Protein AF-A0A1Y4D0J1-F1 (afdb_monomer)

pLDDT: mean 87.1, std 8.84, range [53.06, 96.31]

Structure (mmCIF, N/CA/C/O backbone):
data_AF-A0A1Y4D0J1-F1
#
_entry.id   AF-A0A1Y4D0J1-F1
#
loop_
_atom_site.group_PDB
_atom_site.id
_atom_site.type_symbol
_atom_site.label_atom_id
_atom_site.label_alt_id
_atom_site.label_comp_id
_atom_site.label_asym_id
_atom_site.label_entity_id
_atom_site.label_seq_id
_atom_site.pdbx_PDB_ins_code
_atom_site.Cartn_x
_atom_site.Cartn_y
_atom_site.Cartn_z
_atom_site.occupancy
_atom_site.B_iso_or_equiv
_atom_site.auth_seq_id
_atom_site.auth_comp_id
_atom_site.auth_asym_id
_atom_site.auth_atom_id
_atom_site.pdbx_PDB_model_num
ATOM 1 N N . SER A 1 1 ? 34.017 -1.071 -44.578 1.00 80.44 1 SER A N 1
ATOM 2 C CA . SER A 1 1 ? 33.620 -0.665 -43.218 1.00 80.44 1 SER A CA 1
ATOM 3 C C . SER A 1 1 ? 32.158 -0.988 -43.132 1.00 80.44 1 SER A C 1
ATOM 5 O O . SER A 1 1 ? 31.479 -0.768 -44.122 1.00 80.44 1 SER A O 1
ATOM 7 N N . LEU A 1 2 ? 31.716 -1.575 -42.032 1.00 88.19 2 LEU A N 1
ATOM 8 C CA . LEU A 1 2 ? 30.302 -1.860 -41.823 1.00 88.19 2 LEU A CA 1
ATOM 9 C C . LEU A 1 2 ? 29.731 -0.714 -40.992 1.00 88.19 2 LEU A C 1
ATOM 11 O O . LEU A 1 2 ? 30.329 -0.355 -39.980 1.00 88.19 2 LEU A O 1
ATOM 15 N N . VAL A 1 3 ? 28.631 -0.120 -41.434 1.00 90.19 3 VAL A N 1
ATOM 16 C CA . VAL A 1 3 ? 27.925 0.918 -40.683 1.00 90.19 3 VAL A CA 1
ATOM 17 C C . VAL A 1 3 ? 26.619 0.331 -40.180 1.00 90.19 3 VAL A C 1
ATOM 19 O O . VAL A 1 3 ? 25.781 -0.099 -40.966 1.00 90.19 3 VAL A O 1
ATOM 22 N N . CYS A 1 4 ? 26.451 0.306 -38.866 1.00 91.44 4 CYS A N 1
ATOM 23 C CA . CYS A 1 4 ? 25.237 -0.153 -38.218 1.00 91.44 4 CYS A CA 1
ATOM 24 C C . CYS A 1 4 ? 24.463 1.068 -37.721 1.00 91.44 4 CYS A C 1
ATOM 26 O O . CYS A 1 4 ? 24.942 1.773 -36.834 1.00 91.44 4 CYS A O 1
ATOM 28 N N . THR A 1 5 ? 23.280 1.330 -38.268 1.00 92.56 5 THR A N 1
ATOM 29 C CA . THR A 1 5 ? 22.454 2.480 -37.873 1.00 92.56 5 THR A CA 1
ATOM 30 C C . THR A 1 5 ? 21.242 1.991 -37.090 1.00 92.56 5 THR A C 1
ATOM 32 O O . THR A 1 5 ? 20.371 1.347 -37.682 1.00 92.56 5 THR A O 1
ATOM 35 N N . PRO A 1 6 ? 21.161 2.261 -35.775 1.00 94.12 6 PRO A N 1
ATOM 36 C CA . PRO A 1 6 ? 19.954 1.984 -35.014 1.00 94.12 6 PRO A CA 1
ATOM 37 C C . PRO A 1 6 ? 18.831 2.941 -35.425 1.00 94.12 6 PRO A C 1
ATOM 39 O O . PRO A 1 6 ? 19.051 4.138 -35.629 1.00 94.12 6 PRO A O 1
ATOM 42 N N . LEU A 1 7 ? 17.621 2.413 -35.534 1.00 92.94 7 LEU A N 1
ATOM 43 C CA . LEU A 1 7 ? 16.427 3.128 -35.958 1.00 92.94 7 LEU A CA 1
ATOM 44 C C . LEU A 1 7 ? 15.314 2.916 -34.938 1.00 92.94 7 LEU A C 1
ATOM 46 O O . LEU A 1 7 ? 15.114 1.799 -34.475 1.00 92.94 7 LEU A O 1
ATOM 50 N N . ILE A 1 8 ? 14.575 3.978 -34.626 1.00 95.06 8 ILE A N 1
ATOM 51 C CA . ILE A 1 8 ? 13.274 3.893 -33.953 1.00 95.06 8 ILE A CA 1
ATOM 52 C C . ILE A 1 8 ? 12.203 4.145 -35.005 1.00 95.06 8 ILE A C 1
ATOM 54 O O . ILE A 1 8 ? 12.277 5.155 -35.707 1.00 95.06 8 ILE A O 1
ATOM 58 N N . GLU A 1 9 ? 11.194 3.289 -35.096 1.00 92.38 9 GLU A N 1
ATOM 59 C CA . GLU A 1 9 ? 10.152 3.425 -36.113 1.00 92.38 9 GLU A CA 1
ATOM 60 C C . GLU A 1 9 ? 8.754 3.058 -35.616 1.00 92.38 9 GLU A C 1
ATOM 62 O O . GLU A 1 9 ? 8.572 2.228 -34.726 1.00 92.38 9 GLU A O 1
ATOM 67 N N . SER A 1 10 ? 7.749 3.695 -36.208 1.00 93.31 10 SER A N 1
ATOM 68 C CA . SER A 1 10 ? 6.340 3.356 -36.034 1.00 93.31 10 SER A CA 1
ATOM 69 C C . SER A 1 10 ? 5.567 3.828 -37.265 1.00 93.31 10 SER A C 1
ATOM 71 O O . SER A 1 10 ? 5.459 5.033 -37.509 1.00 93.31 10 SER A O 1
ATOM 73 N N . GLY A 1 11 ? 5.058 2.889 -38.068 1.00 87.31 11 GLY A N 1
ATOM 74 C CA . GLY A 1 11 ? 4.433 3.204 -39.359 1.00 87.31 11 GLY A CA 1
ATOM 75 C C . GLY A 1 11 ? 5.391 3.977 -40.274 1.00 87.31 11 GLY A C 1
ATOM 76 O O . GLY A 1 11 ? 6.513 3.536 -40.500 1.00 87.31 11 GLY A O 1
ATOM 77 N N . ASP A 1 12 ? 4.964 5.150 -40.746 1.00 88.56 12 ASP A N 1
ATOM 78 C CA . ASP A 1 12 ? 5.762 6.027 -41.620 1.00 88.56 12 ASP A CA 1
ATOM 79 C C . ASP A 1 12 ? 6.732 6.946 -40.855 1.00 88.56 12 ASP A C 1
ATOM 81 O O . ASP A 1 12 ? 7.488 7.713 -41.454 1.00 88.56 12 ASP A O 1
ATOM 85 N N . SER A 1 13 ? 6.699 6.920 -39.519 1.00 92.00 13 SER A N 1
ATOM 86 C CA . SER A 1 13 ? 7.593 7.728 -38.690 1.00 92.00 13 SER A CA 1
ATOM 87 C C . SER A 1 13 ? 8.864 6.958 -38.373 1.00 92.00 13 SER A C 1
ATOM 89 O O . SER A 1 13 ? 8.812 5.842 -37.861 1.00 92.00 13 SER A O 1
ATOM 91 N N . LEU A 1 14 ? 10.010 7.584 -38.634 1.00 91.56 14 LEU A N 1
ATOM 92 C CA . LEU A 1 14 ? 11.325 6.995 -38.421 1.00 91.56 14 LEU A CA 1
ATOM 93 C C . LEU A 1 14 ? 12.271 8.006 -37.777 1.00 91.56 14 LEU A C 1
ATOM 95 O O . LEU A 1 14 ? 12.251 9.202 -38.078 1.00 91.56 14 LEU A O 1
ATOM 99 N N . ARG A 1 15 ? 13.140 7.510 -36.898 1.00 92.75 15 ARG A N 1
ATOM 100 C CA . ARG A 1 15 ? 14.265 8.256 -36.349 1.00 92.75 15 ARG A CA 1
ATOM 101 C C . ARG A 1 15 ? 15.538 7.435 -36.403 1.00 92.75 15 ARG A C 1
ATOM 103 O O . ARG A 1 15 ? 15.672 6.456 -35.676 1.00 92.75 15 ARG A O 1
ATOM 110 N N . ALA A 1 16 ? 16.485 7.903 -37.208 1.00 92.12 16 ALA A N 1
ATOM 111 C CA . ALA A 1 16 ? 17.845 7.396 -37.186 1.00 92.12 16 ALA A CA 1
ATOM 112 C C . ALA A 1 16 ? 18.598 7.910 -35.958 1.00 92.12 16 ALA A C 1
ATOM 114 O O . ALA A 1 16 ? 18.534 9.096 -35.621 1.00 92.12 16 ALA A O 1
ATOM 115 N N . LEU A 1 17 ? 19.286 6.994 -35.287 1.00 93.25 17 LEU A N 1
ATOM 116 C CA . LEU A 1 17 ? 20.168 7.276 -34.165 1.00 93.25 17 LEU A CA 1
ATOM 117 C C . LEU A 1 17 ? 21.628 7.312 -34.648 1.00 93.25 17 LEU A C 1
ATOM 119 O O . LEU A 1 17 ? 21.921 6.801 -35.732 1.00 93.25 17 LEU A O 1
ATOM 123 N N . PRO A 1 18 ? 22.551 7.914 -33.870 1.00 92.69 18 PRO A N 1
ATOM 124 C CA . PRO A 1 18 ? 23.969 7.953 -34.215 1.00 92.69 18 PRO A CA 1
ATOM 125 C C . PRO A 1 18 ? 24.504 6.568 -34.617 1.00 92.69 18 PRO A C 1
ATOM 127 O 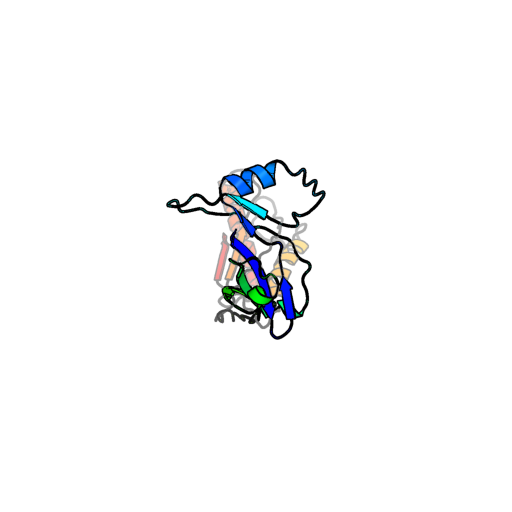O . PRO A 1 18 ? 24.331 5.614 -33.849 1.00 92.69 18 PRO A O 1
ATOM 130 N N . PRO A 1 19 ? 25.127 6.428 -35.797 1.00 92.38 19 PRO A N 1
ATOM 131 C CA . PRO A 1 19 ? 25.550 5.134 -36.305 1.00 92.38 19 PRO A CA 1
ATOM 132 C C . PRO A 1 19 ? 26.794 4.609 -35.587 1.00 92.38 19 PRO A C 1
ATOM 134 O O . PRO A 1 19 ? 27.611 5.365 -35.055 1.00 92.38 19 PRO A O 1
ATOM 137 N N . ILE A 1 20 ? 26.955 3.291 -35.644 1.00 92.56 20 ILE A N 1
ATOM 138 C CA . ILE A 1 20 ? 28.131 2.556 -35.194 1.00 92.56 20 ILE A CA 1
ATOM 139 C C . ILE A 1 20 ? 28.939 2.154 -36.429 1.00 92.56 20 ILE A C 1
ATOM 141 O O . ILE A 1 20 ? 28.468 1.402 -37.279 1.00 92.56 20 ILE A O 1
ATOM 145 N N . ILE A 1 21 ? 30.169 2.637 -36.535 1.00 91.44 21 ILE A N 1
ATOM 146 C CA . ILE A 1 21 ? 31.082 2.369 -37.641 1.00 91.44 21 ILE A CA 1
ATOM 147 C C . ILE A 1 21 ? 32.086 1.306 -37.203 1.00 91.44 21 ILE A C 1
ATOM 149 O O . ILE A 1 21 ? 32.919 1.529 -36.327 1.00 91.44 21 ILE A O 1
ATOM 153 N N . LEU A 1 22 ? 32.044 0.151 -37.858 1.00 91.62 22 LEU A N 1
ATOM 154 C CA . LEU A 1 22 ? 32.979 -0.947 -37.656 1.00 91.62 22 LEU A CA 1
ATOM 155 C C . LEU A 1 22 ? 34.056 -0.928 -38.742 1.00 91.62 22 LEU A C 1
ATOM 157 O O . LEU A 1 22 ? 33.830 -1.260 -39.915 1.00 91.62 22 LEU A O 1
ATOM 161 N N . ASN A 1 23 ? 35.265 -0.553 -38.334 1.00 91.75 23 ASN A N 1
ATOM 162 C CA . ASN A 1 23 ? 36.420 -0.426 -39.212 1.00 91.75 23 ASN A CA 1
ATOM 163 C C . ASN A 1 23 ? 37.434 -1.556 -39.030 1.00 91.75 23 ASN A C 1
ATOM 165 O O . ASN A 1 23 ? 37.645 -2.089 -37.944 1.00 91.75 23 ASN A O 1
ATOM 169 N N . GLY A 1 24 ? 38.145 -1.878 -40.112 1.00 90.69 24 GLY A N 1
ATOM 170 C CA . GLY A 1 24 ? 39.379 -2.660 -40.028 1.00 90.69 24 GLY A CA 1
ATOM 171 C C . GLY A 1 24 ? 40.546 -1.825 -39.483 1.00 90.69 24 GLY A C 1
ATOM 172 O O . GLY A 1 24 ? 40.471 -0.599 -39.418 1.00 90.69 24 GLY A O 1
ATOM 173 N N . LYS A 1 25 ? 41.669 -2.484 -39.163 1.00 91.50 25 LYS A N 1
ATOM 174 C CA . LYS A 1 25 ? 42.861 -1.869 -38.538 1.00 91.50 25 LYS A CA 1
ATOM 175 C C . LYS A 1 25 ? 43.298 -0.548 -39.190 1.00 91.50 25 LYS A C 1
ATOM 177 O O . LYS A 1 25 ? 43.491 0.435 -38.488 1.00 91.50 25 LYS A O 1
ATOM 182 N N . THR A 1 26 ? 43.452 -0.519 -40.515 1.00 91.94 26 THR A N 1
ATOM 183 C CA . THR A 1 26 ? 43.952 0.668 -41.231 1.00 91.94 26 THR A CA 1
ATOM 184 C C . THR A 1 26 ? 42.980 1.843 -41.162 1.00 91.94 26 THR A C 1
ATOM 186 O O . THR A 1 26 ? 43.406 2.972 -40.941 1.00 91.94 26 THR A O 1
ATOM 189 N N . ARG A 1 27 ? 41.674 1.585 -41.322 1.00 89.44 27 ARG A N 1
ATOM 190 C CA . ARG A 1 27 ? 40.645 2.634 -41.259 1.00 89.44 27 ARG A CA 1
ATOM 191 C C . ARG A 1 27 ? 40.463 3.175 -39.846 1.00 89.44 27 ARG A C 1
ATOM 193 O O . ARG A 1 27 ? 40.296 4.374 -39.710 1.00 89.44 27 ARG A O 1
ATOM 200 N N . HIS A 1 28 ? 40.586 2.323 -38.833 1.00 90.81 28 HIS A N 1
ATOM 201 C CA . HIS A 1 28 ? 40.561 2.742 -37.435 1.00 90.81 28 HIS A CA 1
ATOM 202 C C . HIS A 1 28 ? 41.730 3.676 -37.091 1.00 90.81 28 HIS A C 1
ATOM 204 O O . HIS A 1 28 ? 41.508 4.766 -36.586 1.00 90.81 28 HIS A O 1
ATOM 210 N N . ILE A 1 29 ? 42.964 3.332 -37.489 1.00 89.81 29 ILE A N 1
ATOM 211 C CA . ILE A 1 29 ? 44.132 4.215 -37.289 1.00 89.81 29 ILE A CA 1
ATOM 212 C C . ILE A 1 29 ? 43.946 5.562 -38.004 1.00 89.81 29 ILE A C 1
ATOM 214 O O . ILE A 1 29 ? 44.346 6.603 -37.489 1.00 89.81 29 ILE A O 1
ATOM 218 N N . LEU A 1 30 ? 43.370 5.560 -39.211 1.00 89.69 30 LEU A N 1
ATOM 219 C CA . LEU A 1 30 ? 43.041 6.804 -39.909 1.00 89.69 30 LEU A CA 1
ATOM 220 C C . LEU A 1 30 ? 41.978 7.603 -39.143 1.00 89.69 30 LEU A C 1
ATOM 222 O O . LEU A 1 30 ? 42.097 8.819 -39.041 1.00 89.69 30 LEU A O 1
ATOM 226 N N . TYR A 1 31 ? 40.964 6.920 -38.613 1.00 87.31 31 TYR A N 1
ATOM 227 C CA . TYR A 1 31 ? 39.880 7.525 -37.853 1.00 87.31 31 TYR A CA 1
ATOM 228 C C . TYR A 1 31 ? 40.385 8.187 -36.563 1.00 87.31 31 TYR A C 1
ATOM 230 O O . TYR A 1 31 ? 40.036 9.336 -36.319 1.00 87.31 31 TYR A O 1
ATOM 238 N N . GLU A 1 32 ? 41.265 7.525 -35.804 1.00 86.44 32 GLU A N 1
ATOM 239 C CA . GLU A 1 32 ? 41.889 8.059 -34.580 1.00 86.44 32 GLU A CA 1
ATOM 240 C C . GLU A 1 32 ? 42.755 9.303 -34.831 1.00 86.44 32 GLU A C 1
ATOM 242 O O . GLU A 1 32 ? 42.884 10.161 -33.962 1.00 86.44 32 GLU A O 1
ATOM 247 N N . ARG A 1 33 ? 43.367 9.410 -36.017 1.00 87.69 33 ARG A N 1
ATOM 248 C CA . ARG A 1 33 ? 44.219 10.553 -36.394 1.00 87.69 33 ARG A CA 1
ATOM 249 C C . ARG A 1 33 ? 43.429 11.791 -36.803 1.00 87.69 33 ARG A C 1
ATOM 251 O O . ARG A 1 33 ? 44.010 12.869 -36.891 1.00 87.69 33 ARG A O 1
ATOM 258 N N . LEU A 1 34 ? 42.147 11.639 -37.119 1.00 84.69 34 LEU A N 1
ATOM 259 C CA . LEU A 1 34 ? 41.275 12.758 -37.449 1.00 84.69 34 LEU A CA 1
ATOM 260 C C . LEU A 1 34 ? 40.782 13.363 -36.131 1.00 84.69 34 LEU A C 1
ATOM 262 O O . LEU A 1 34 ? 39.999 12.735 -35.423 1.00 84.69 34 LEU A O 1
ATOM 266 N N . GLU A 1 35 ? 41.237 14.575 -35.798 1.00 61.81 35 GLU A N 1
ATOM 267 C CA . GLU A 1 35 ? 40.750 15.321 -34.632 1.00 61.81 35 GLU A CA 1
ATOM 268 C C . GLU A 1 35 ? 39.256 15.640 -34.797 1.00 61.81 35 GLU A C 1
ATOM 270 O O . GLU A 1 35 ? 38.862 16.639 -35.396 1.00 61.81 35 GLU A O 1
ATOM 275 N N . ARG A 1 36 ? 38.403 14.757 -34.277 1.00 66.38 36 ARG A N 1
ATOM 276 C CA . ARG A 1 36 ? 36.957 14.956 -34.184 1.00 66.38 36 ARG A CA 1
ATOM 277 C C . ARG A 1 36 ? 36.630 15.498 -32.798 1.00 66.38 36 ARG A C 1
ATOM 279 O O . ARG A 1 36 ? 36.313 14.752 -31.877 1.00 66.38 36 ARG A O 1
ATOM 286 N N . THR A 1 37 ? 36.746 16.808 -32.622 1.00 53.06 37 THR A N 1
ATOM 287 C CA . THR A 1 37 ? 36.254 17.491 -31.422 1.00 53.06 37 THR A CA 1
ATOM 288 C C . THR A 1 37 ? 34.727 17.512 -31.449 1.00 53.06 37 THR A C 1
ATOM 290 O O . THR A 1 37 ? 34.118 18.353 -32.102 1.00 53.06 37 THR A O 1
ATOM 293 N N . THR A 1 38 ? 34.081 16.600 -30.724 1.00 56.94 38 THR A N 1
ATOM 294 C CA . THR A 1 38 ? 32.637 16.681 -30.453 1.00 56.94 38 THR A CA 1
ATOM 295 C C . THR A 1 38 ? 32.409 17.191 -29.038 1.00 56.94 38 THR A C 1
ATOM 297 O O . THR A 1 38 ? 32.518 16.448 -28.067 1.00 56.94 38 THR A O 1
ATOM 300 N N . GLY A 1 39 ? 32.088 18.480 -28.910 1.00 56.62 39 GLY A N 1
ATOM 301 C CA . GLY A 1 39 ? 31.410 18.979 -27.717 1.00 56.62 39 GLY A CA 1
ATOM 302 C C . GLY A 1 39 ? 29.955 18.507 -27.745 1.00 56.62 39 GLY A C 1
ATOM 303 O O . GLY A 1 39 ? 29.213 18.901 -28.640 1.00 56.62 39 GLY A O 1
ATOM 304 N N . GLY A 1 40 ? 29.549 17.657 -26.798 1.00 71.19 40 GLY A N 1
ATOM 305 C CA . GLY A 1 40 ? 28.185 17.113 -26.714 1.00 71.19 40 GLY A CA 1
ATOM 306 C C . GLY A 1 40 ? 28.095 15.597 -26.933 1.00 71.19 40 GLY A C 1
ATOM 307 O O . GLY A 1 40 ? 29.068 14.879 -26.721 1.00 71.19 40 GLY A O 1
ATOM 308 N N . GLN A 1 41 ? 26.906 15.107 -27.310 1.00 70.12 41 GLN A N 1
ATOM 309 C CA . GLN A 1 41 ? 26.683 13.689 -27.634 1.00 70.12 41 GLN A CA 1
ATOM 310 C C . GLN A 1 41 ? 27.405 13.315 -28.945 1.00 70.12 41 GLN A C 1
ATOM 312 O O . GLN A 1 41 ? 27.348 14.103 -29.893 1.00 70.12 41 GLN A O 1
ATOM 317 N N . PRO A 1 42 ? 28.061 12.141 -29.031 1.00 78.38 42 PRO A N 1
ATOM 318 C CA . PRO A 1 42 ? 28.748 11.706 -30.246 1.00 78.38 42 PRO A CA 1
ATOM 319 C C . PRO A 1 42 ? 27.789 11.609 -31.439 1.00 78.38 42 PRO A C 1
ATOM 321 O O . PRO A 1 42 ? 26.710 11.027 -31.335 1.00 78.38 42 PRO A O 1
ATOM 324 N N . SER A 1 43 ? 28.188 12.156 -32.590 1.00 83.31 43 SER A N 1
ATOM 325 C CA . SER A 1 43 ? 27.423 12.034 -33.842 1.00 83.31 43 SER A CA 1
ATOM 326 C C . SER A 1 43 ? 27.584 10.665 -34.507 1.00 83.31 43 SER A C 1
ATOM 328 O O . SER A 1 43 ? 26.762 10.289 -35.333 1.00 83.31 43 SER A O 1
ATOM 330 N N . GLU A 1 44 ? 28.641 9.934 -34.159 1.00 89.00 44 GLU A N 1
ATOM 331 C CA . GLU A 1 44 ? 28.982 8.603 -34.656 1.00 89.00 44 GLU A CA 1
ATOM 332 C C . GLU A 1 44 ? 29.860 7.888 -33.619 1.00 89.00 44 GLU A C 1
ATOM 334 O O . GLU A 1 44 ? 30.620 8.531 -32.891 1.00 89.00 44 GLU A O 1
ATOM 339 N N . TYR A 1 45 ? 29.761 6.561 -33.554 1.00 89.38 45 TYR A N 1
ATOM 340 C CA . TYR A 1 45 ? 30.577 5.719 -32.681 1.00 89.38 45 TYR A CA 1
ATOM 341 C C . TYR A 1 45 ? 31.455 4.819 -33.538 1.00 89.38 45 TYR A C 1
ATOM 343 O O . TYR A 1 45 ? 30.938 4.016 -34.306 1.00 89.38 45 TYR A O 1
ATOM 351 N N . GLU A 1 46 ? 32.774 4.919 -33.420 1.00 91.62 46 GLU A N 1
ATOM 352 C CA . GLU A 1 46 ? 33.692 4.105 -34.216 1.00 91.62 46 GLU A CA 1
ATOM 353 C C . GLU A 1 46 ? 34.385 3.052 -33.362 1.00 91.62 46 GLU A C 1
ATOM 355 O O . GLU A 1 46 ? 34.859 3.333 -32.263 1.00 91.62 46 GLU A O 1
ATOM 360 N N . TYR A 1 47 ? 34.438 1.829 -33.888 1.00 92.25 47 TYR A N 1
ATOM 361 C CA . TYR A 1 47 ? 35.138 0.721 -33.261 1.00 92.25 47 TYR A CA 1
ATOM 362 C C . TYR A 1 47 ? 35.925 -0.085 -34.286 1.00 92.25 47 TYR A C 1
ATOM 364 O O . TYR A 1 47 ? 35.526 -0.292 -35.437 1.00 92.25 47 TYR A O 1
ATOM 372 N N . ARG A 1 48 ? 37.037 -0.652 -33.819 1.00 92.94 48 ARG A N 1
ATOM 373 C CA . ARG A 1 48 ? 37.827 -1.600 -34.595 1.00 92.94 48 ARG A CA 1
ATOM 374 C C . ARG A 1 48 ? 37.239 -3.009 -34.527 1.00 92.94 48 ARG A C 1
ATOM 376 O O . ARG A 1 48 ? 37.197 -3.632 -33.463 1.00 92.94 48 ARG A O 1
ATOM 383 N N . ARG A 1 49 ? 36.928 -3.579 -35.690 1.00 92.69 49 ARG A N 1
ATOM 384 C CA . ARG A 1 49 ? 36.612 -5.002 -35.850 1.00 92.69 49 ARG A CA 1
ATOM 385 C C . ARG A 1 49 ? 37.873 -5.869 -35.688 1.00 92.69 49 ARG A C 1
ATOM 387 O O . ARG A 1 49 ? 38.905 -5.609 -36.317 1.00 92.69 49 ARG A O 1
ATOM 394 N N . ARG A 1 50 ? 37.775 -6.923 -34.873 1.00 91.38 50 ARG A N 1
ATOM 395 C CA . ARG A 1 50 ? 38.790 -7.969 -34.649 1.00 91.38 50 ARG A CA 1
ATOM 396 C C . ARG A 1 50 ? 38.282 -9.327 -35.143 1.00 91.38 50 ARG A C 1
ATOM 398 O O . ARG A 1 50 ? 37.586 -10.043 -34.434 1.00 91.38 50 ARG A O 1
ATOM 405 N N . ASN A 1 51 ? 38.589 -9.662 -36.393 1.00 86.88 51 ASN A N 1
ATOM 406 C CA . ASN A 1 51 ? 38.100 -10.890 -37.028 1.00 86.88 51 ASN A CA 1
ATOM 407 C C . ASN A 1 51 ? 38.460 -12.143 -36.210 1.00 86.88 51 ASN A C 1
ATOM 409 O O . ASN A 1 51 ? 39.589 -12.264 -35.748 1.00 86.88 51 ASN A O 1
ATOM 413 N N . GLY A 1 52 ? 37.508 -13.070 -36.073 1.00 89.75 52 GLY A N 1
ATOM 414 C CA . GLY A 1 52 ? 37.675 -14.305 -35.294 1.00 89.75 52 GLY A CA 1
ATOM 415 C C . GLY A 1 52 ? 37.441 -14.155 -33.786 1.00 89.75 52 GLY A C 1
ATOM 416 O O . GLY A 1 52 ? 37.368 -15.164 -33.097 1.00 89.75 52 GLY A O 1
ATOM 417 N N . GLU A 1 53 ? 37.268 -12.930 -33.286 1.00 91.38 53 GLU A N 1
ATOM 418 C CA . GLU A 1 53 ? 36.913 -12.647 -31.893 1.00 91.38 53 GLU A CA 1
ATOM 419 C C . GLU A 1 53 ? 35.470 -12.129 -31.811 1.00 91.38 53 GLU A C 1
ATOM 421 O O . GLU A 1 53 ? 35.043 -11.308 -32.638 1.00 91.38 53 GLU A O 1
ATOM 426 N N . GLU A 1 54 ? 34.722 -12.602 -30.814 1.00 92.56 54 GLU A N 1
ATOM 427 C CA . GLU A 1 54 ? 33.439 -12.021 -30.415 1.00 92.56 54 GLU A CA 1
ATOM 428 C C . GLU A 1 54 ? 33.685 -10.689 -29.690 1.00 92.56 54 GLU A C 1
ATOM 430 O O . GLU A 1 54 ? 34.632 -10.558 -28.912 1.00 92.56 54 GLU A O 1
ATOM 435 N N . GLN A 1 55 ? 32.874 -9.671 -29.985 1.00 92.12 55 GLN A N 1
ATOM 436 C CA . GLN A 1 55 ? 33.043 -8.320 -29.451 1.00 92.12 55 GLN A CA 1
ATOM 437 C C . GLN A 1 55 ? 31.698 -7.763 -28.991 1.00 92.12 55 GLN A C 1
ATOM 439 O O . GLN A 1 55 ? 30.705 -7.881 -29.704 1.00 92.12 55 GLN A O 1
ATOM 444 N N . TRP A 1 56 ? 31.712 -7.098 -27.838 1.00 92.31 56 TRP A N 1
ATOM 445 C CA . TRP A 1 56 ? 30.575 -6.369 -27.281 1.00 92.31 56 TRP A CA 1
ATOM 446 C C . TRP A 1 56 ? 30.839 -4.867 -27.383 1.00 92.31 56 TRP A C 1
ATOM 448 O O . TRP A 1 56 ? 31.975 -4.423 -27.205 1.00 92.31 56 TRP A O 1
ATOM 458 N N . ILE A 1 57 ? 29.801 -4.099 -27.711 1.00 90.31 57 ILE A N 1
ATOM 459 C CA . ILE A 1 57 ? 29.865 -2.644 -27.863 1.00 90.31 57 ILE A CA 1
ATOM 460 C C . ILE A 1 57 ? 28.774 -2.034 -26.993 1.00 90.31 57 ILE A C 1
ATOM 462 O O . ILE A 1 57 ? 27.591 -2.283 -27.224 1.00 90.31 57 ILE A O 1
ATOM 466 N N . ASP A 1 58 ? 29.178 -1.215 -26.026 1.00 90.81 58 ASP A N 1
ATOM 467 C CA . ASP A 1 58 ? 28.246 -0.435 -25.220 1.00 90.81 58 ASP A CA 1
ATOM 468 C C . ASP A 1 58 ? 27.760 0.767 -26.031 1.00 90.81 58 ASP A C 1
ATOM 470 O O . ASP A 1 58 ? 28.541 1.645 -26.406 1.00 90.81 58 ASP A O 1
ATOM 474 N N . TYR A 1 59 ? 26.459 0.800 -26.309 1.00 90.94 59 TYR A N 1
ATOM 475 C CA . TYR A 1 59 ? 25.815 1.860 -27.072 1.00 90.94 59 TYR A CA 1
ATOM 476 C C . TYR A 1 59 ? 24.722 2.520 -26.233 1.00 90.94 59 TYR A C 1
ATOM 478 O O . TYR A 1 59 ? 23.736 1.883 -25.861 1.00 90.94 59 TYR A O 1
ATOM 486 N N . GLN A 1 60 ? 24.890 3.811 -25.951 1.00 91.31 60 GLN A N 1
ATOM 487 C CA . GLN A 1 60 ? 23.938 4.609 -25.185 1.00 91.31 60 GLN A CA 1
ATOM 488 C C . GLN A 1 60 ? 23.782 5.985 -25.822 1.00 91.31 60 GLN A C 1
ATOM 490 O O . GLN A 1 60 ? 24.764 6.697 -26.022 1.00 91.31 60 GLN A O 1
ATOM 495 N N . ILE A 1 61 ? 22.533 6.366 -26.091 1.00 91.62 61 ILE A N 1
ATOM 496 C CA . ILE A 1 61 ? 22.170 7.662 -26.663 1.00 91.62 61 ILE A CA 1
ATOM 497 C C . ILE A 1 61 ? 20.976 8.262 -25.925 1.00 91.62 61 ILE A C 1
ATOM 499 O O . ILE A 1 61 ? 20.226 7.564 -25.242 1.00 91.62 61 ILE A O 1
ATOM 503 N N . TYR A 1 62 ? 20.779 9.566 -26.100 1.00 91.88 62 TYR A N 1
ATOM 504 C CA . TYR A 1 62 ? 19.579 10.272 -25.663 1.00 91.88 62 TYR A CA 1
ATOM 505 C C . TYR A 1 62 ? 18.923 10.929 -26.875 1.00 91.88 62 TYR A C 1
ATOM 507 O O . TYR A 1 62 ? 19.580 11.645 -27.629 1.00 91.88 62 TYR A O 1
ATOM 515 N N . THR A 1 63 ? 17.623 10.707 -27.061 1.00 91.12 63 THR A N 1
ATOM 516 C CA . THR A 1 63 ? 16.831 11.366 -28.106 1.00 91.12 63 THR A CA 1
ATOM 517 C C . THR A 1 63 ? 15.532 11.909 -27.505 1.00 91.12 63 THR A C 1
ATOM 519 O O . THR A 1 63 ? 14.934 11.228 -26.669 1.00 91.12 63 THR A O 1
ATOM 522 N N . PRO A 1 64 ? 15.085 13.126 -27.873 1.00 93.56 64 PRO A N 1
ATOM 523 C CA . PRO A 1 64 ? 13.820 13.666 -27.386 1.00 93.56 64 PRO A CA 1
ATOM 524 C C . PRO A 1 64 ? 12.647 12.757 -27.747 1.00 93.56 64 PRO A C 1
ATOM 526 O O . PRO A 1 64 ? 12.503 12.359 -28.899 1.00 93.56 64 PRO A O 1
ATOM 529 N N . TYR A 1 65 ? 11.780 12.456 -26.789 1.00 93.62 65 TYR A N 1
ATOM 530 C CA . TYR A 1 65 ? 10.589 11.658 -27.058 1.00 93.62 65 TYR A CA 1
ATOM 531 C C . TYR A 1 65 ? 9.656 12.357 -28.065 1.00 93.62 65 TYR A C 1
ATOM 533 O O . TYR A 1 65 ? 9.503 13.578 -28.037 1.00 93.62 65 TYR A O 1
ATOM 541 N N . ALA A 1 66 ? 9.030 11.578 -28.948 1.00 94.25 66 ALA A N 1
ATOM 542 C CA . ALA A 1 66 ? 7.963 12.030 -29.837 1.00 94.25 66 ALA A CA 1
ATOM 543 C C . ALA A 1 66 ? 6.755 11.096 -29.702 1.00 94.25 66 ALA A C 1
ATOM 545 O O . ALA A 1 66 ? 6.934 9.897 -29.514 1.00 94.25 66 ALA A O 1
ATOM 546 N N . ASP A 1 67 ? 5.534 11.617 -29.835 1.00 93.19 67 ASP A N 1
ATOM 547 C CA . ASP A 1 67 ? 4.309 10.859 -29.529 1.00 93.19 67 ASP A CA 1
ATOM 548 C C . ASP A 1 67 ? 4.157 9.557 -30.328 1.00 93.19 67 ASP A C 1
ATOM 550 O O . ASP A 1 67 ? 3.669 8.557 -29.800 1.00 93.19 67 ASP A O 1
ATOM 554 N N . TRP A 1 68 ? 4.637 9.530 -31.573 1.00 94.75 68 TRP A N 1
ATOM 555 C CA . TRP A 1 68 ? 4.630 8.329 -32.414 1.00 94.75 68 TRP A CA 1
ATOM 556 C C . TRP A 1 68 ? 5.540 7.207 -31.878 1.00 94.75 68 TRP A C 1
ATOM 558 O O . TRP A 1 68 ? 5.355 6.047 -32.231 1.00 94.75 68 TRP A O 1
ATOM 568 N N . MET A 1 69 ? 6.484 7.513 -30.981 1.00 95.06 69 MET A N 1
ATOM 569 C CA . MET A 1 69 ? 7.364 6.521 -30.352 1.00 95.06 69 MET A CA 1
ATOM 570 C C . MET A 1 69 ? 6.666 5.695 -29.267 1.00 95.06 69 MET A C 1
ATOM 572 O O . MET A 1 69 ? 7.226 4.694 -28.822 1.00 95.06 69 MET A O 1
ATOM 576 N N . LYS A 1 70 ? 5.454 6.082 -28.837 1.00 93.06 70 LYS A N 1
ATOM 577 C CA . LYS A 1 70 ? 4.698 5.429 -27.753 1.00 93.06 70 LYS A CA 1
ATOM 578 C C . LYS A 1 70 ? 4.603 3.910 -27.910 1.00 93.06 70 LYS A C 1
ATOM 580 O O . LYS A 1 70 ? 4.727 3.182 -26.927 1.00 93.06 70 LYS A O 1
ATOM 585 N N . LYS A 1 71 ? 4.376 3.465 -29.146 1.00 93.88 71 LYS A N 1
ATOM 586 C CA . LYS A 1 71 ? 4.454 2.076 -29.603 1.00 93.88 71 LYS A CA 1
ATOM 587 C C . LYS A 1 71 ? 5.333 2.061 -30.839 1.00 93.88 71 LYS A C 1
ATOM 589 O O . LYS A 1 71 ? 4.859 2.351 -31.936 1.00 93.88 71 LYS A O 1
ATOM 594 N N . SER A 1 72 ? 6.614 1.800 -30.640 1.00 95.25 72 SER A N 1
ATOM 595 C CA . SER A 1 72 ? 7.603 1.785 -31.716 1.00 95.25 72 SER A CA 1
ATOM 596 C C . SER A 1 72 ? 8.482 0.551 -31.621 1.00 95.25 72 SER A C 1
ATOM 598 O O . SER A 1 72 ? 8.511 -0.134 -30.600 1.00 95.25 72 SER A O 1
ATOM 600 N N . GLU A 1 73 ? 9.181 0.252 -32.700 1.00 95.25 73 GLU A N 1
ATOM 601 C CA . GLU A 1 73 ? 10.190 -0.794 -32.749 1.00 95.25 73 GLU A CA 1
ATOM 602 C C . GLU A 1 73 ? 11.569 -0.154 -32.875 1.00 95.25 73 GLU A C 1
ATOM 604 O O . GLU A 1 73 ? 11.741 0.853 -33.565 1.00 95.25 73 GLU A O 1
ATOM 609 N N . VAL A 1 74 ? 12.547 -0.726 -32.175 1.00 95.19 74 VAL A N 1
ATOM 610 C CA . VAL A 1 74 ? 13.957 -0.437 -32.401 1.00 95.19 74 VAL A CA 1
ATOM 611 C C . VAL A 1 74 ? 14.515 -1.525 -33.296 1.00 95.19 74 VAL A C 1
ATOM 613 O O . VAL A 1 74 ? 14.447 -2.710 -32.968 1.00 95.19 74 VAL A O 1
ATOM 616 N N . SER A 1 75 ? 15.101 -1.116 -34.408 1.00 93.94 75 SER A N 1
ATOM 617 C CA . SER A 1 75 ? 15.757 -1.990 -35.371 1.00 93.94 75 SER A CA 1
ATOM 618 C C . SER A 1 75 ? 17.167 -1.491 -35.667 1.00 93.94 75 SER A C 1
ATOM 620 O O . SER A 1 75 ? 17.548 -0.377 -35.306 1.00 93.94 75 SER A O 1
ATOM 622 N N . ILE A 1 76 ? 17.980 -2.337 -36.289 1.00 92.19 76 ILE A N 1
ATOM 623 C CA . ILE A 1 76 ? 19.314 -1.983 -36.759 1.00 92.19 76 ILE A CA 1
ATOM 624 C C . ILE A 1 76 ? 19.408 -2.239 -38.255 1.00 92.19 76 ILE A C 1
ATOM 626 O O . ILE A 1 76 ? 19.003 -3.292 -38.748 1.00 92.19 76 ILE A O 1
ATOM 630 N N . VAL A 1 77 ? 19.942 -1.263 -38.976 1.00 91.44 77 VAL A N 1
ATOM 631 C CA . VAL A 1 77 ? 20.254 -1.383 -40.398 1.00 91.44 77 VAL A CA 1
ATOM 632 C C . VAL A 1 77 ? 21.749 -1.562 -40.574 1.00 91.44 77 VAL A C 1
ATOM 634 O O . VAL A 1 77 ? 22.531 -0.838 -39.956 1.00 91.44 77 VAL A O 1
ATOM 637 N N . LEU A 1 78 ? 22.131 -2.491 -41.446 1.00 89.12 78 LEU A N 1
ATOM 638 C CA . LEU A 1 78 ? 23.518 -2.765 -41.802 1.00 89.12 78 LEU A CA 1
ATOM 639 C C . LEU A 1 78 ? 23.828 -2.245 -43.213 1.00 89.12 78 LEU A C 1
ATOM 641 O O . LEU A 1 78 ? 23.276 -2.738 -44.194 1.00 89.12 78 LEU A O 1
ATOM 645 N N . ASP A 1 79 ? 24.749 -1.286 -43.314 1.00 86.75 79 ASP A N 1
ATOM 646 C CA . ASP A 1 79 ? 25.317 -0.806 -44.577 1.00 86.75 79 ASP A CA 1
ATOM 647 C C . ASP A 1 79 ? 26.762 -1.303 -44.735 1.00 86.75 79 ASP A C 1
ATOM 649 O O . ASP A 1 79 ? 27.697 -0.833 -44.077 1.00 86.75 79 ASP A O 1
ATOM 653 N N . GLU A 1 80 ? 26.941 -2.284 -45.616 1.00 79.06 80 GLU A N 1
ATOM 654 C CA . GLU A 1 80 ? 28.244 -2.863 -45.956 1.00 79.06 80 GLU A CA 1
ATOM 655 C C . GLU A 1 80 ? 28.914 -2.175 -47.154 1.00 79.06 80 GLU A C 1
ATOM 657 O O . GLU A 1 80 ? 30.141 -2.237 -47.296 1.00 79.06 80 GLU A O 1
ATOM 662 N N . CYS A 1 81 ? 28.128 -1.523 -48.016 1.00 73.62 81 CYS A N 1
ATOM 663 C CA . CYS A 1 81 ? 28.585 -0.972 -49.292 1.00 73.62 81 CYS A CA 1
ATOM 664 C C . CYS A 1 81 ? 28.867 0.535 -49.248 1.00 73.62 81 CYS A C 1
ATOM 666 O O . CYS A 1 81 ? 29.482 1.060 -50.176 1.00 73.62 81 CYS A O 1
ATOM 668 N N . GLY A 1 82 ? 28.482 1.226 -48.169 1.00 65.62 82 GLY A N 1
ATOM 669 C CA . GLY A 1 82 ? 28.539 2.686 -48.083 1.00 65.62 82 GLY A CA 1
ATOM 670 C C . GLY A 1 82 ? 27.470 3.354 -48.947 1.00 65.62 82 GLY A C 1
ATOM 671 O O . GLY A 1 82 ? 27.664 4.483 -49.395 1.00 65.62 82 GLY A O 1
ATOM 672 N N . CYS A 1 83 ? 26.375 2.639 -49.218 1.00 67.25 83 CYS A N 1
ATOM 673 C CA . CYS A 1 83 ? 25.285 3.096 -50.075 1.00 67.25 83 CYS A CA 1
ATOM 674 C C . CYS A 1 83 ? 24.347 4.084 -49.353 1.00 67.25 83 CYS A C 1
ATOM 676 O O . CYS A 1 83 ? 23.463 4.680 -49.969 1.00 67.25 83 CYS A O 1
ATOM 678 N N . GLY A 1 84 ? 24.536 4.298 -48.046 1.00 66.94 84 GLY A N 1
ATOM 679 C CA . GLY A 1 84 ? 23.823 5.312 -47.281 1.00 66.94 84 GLY A CA 1
ATOM 680 C C . GLY A 1 84 ? 22.333 5.001 -47.168 1.00 66.94 84 GLY A C 1
ATOM 681 O O . GLY A 1 84 ? 21.935 4.014 -46.555 1.00 66.94 84 GLY A O 1
ATOM 682 N N . TRP A 1 85 ? 21.487 5.861 -47.738 1.00 61.88 85 TRP A N 1
ATOM 683 C CA . TRP A 1 85 ? 20.034 5.793 -47.543 1.00 61.88 85 TRP A CA 1
ATOM 684 C C . TRP A 1 85 ? 19.377 4.564 -48.194 1.00 61.88 85 TRP A C 1
ATOM 686 O O . TRP A 1 85 ? 18.334 4.111 -47.730 1.00 61.88 85 TRP A O 1
ATOM 696 N N . GLU A 1 86 ? 19.993 3.983 -49.226 1.00 59.69 86 GLU A N 1
ATOM 697 C CA . GLU A 1 86 ? 19.511 2.747 -49.867 1.00 59.69 86 GLU A CA 1
ATOM 698 C C . GLU A 1 86 ? 19.624 1.534 -48.927 1.00 59.69 86 GLU A C 1
ATOM 700 O O . GLU A 1 86 ? 18.771 0.642 -48.936 1.00 59.69 86 GLU A O 1
ATOM 705 N N . ALA A 1 87 ? 20.622 1.541 -48.037 1.00 61.00 87 ALA A N 1
ATOM 706 C CA . ALA A 1 87 ? 20.746 0.539 -46.987 1.00 61.00 87 ALA A CA 1
ATOM 707 C C . ALA A 1 87 ? 19.661 0.711 -45.915 1.00 61.00 87 ALA A C 1
ATOM 709 O O . ALA A 1 87 ? 19.194 -0.275 -45.376 1.00 61.00 87 ALA A O 1
ATOM 710 N N . LEU A 1 88 ? 19.137 1.915 -45.651 1.00 60.34 88 LEU A N 1
ATOM 711 C CA . LEU A 1 88 ? 18.017 2.081 -44.701 1.00 60.34 88 LEU A CA 1
ATOM 712 C C . LEU A 1 88 ? 16.729 1.362 -45.137 1.00 60.34 88 LEU A C 1
ATOM 714 O O . LEU A 1 88 ? 15.841 1.156 -44.312 1.00 60.34 88 LEU A O 1
ATOM 718 N N . GLN A 1 89 ? 16.638 0.951 -46.404 1.00 61.00 89 GLN A N 1
ATOM 719 C CA . GLN A 1 89 ? 15.505 0.203 -46.952 1.00 61.00 89 GLN A CA 1
ATOM 720 C C . GLN A 1 89 ? 15.760 -1.313 -47.065 1.00 61.00 89 GLN A C 1
ATOM 722 O O . GLN A 1 89 ? 14.820 -2.062 -47.327 1.00 61.00 89 GLN A O 1
ATOM 727 N N . SER A 1 90 ? 16.993 -1.793 -46.859 1.00 65.19 90 SER A N 1
ATOM 728 C CA . SER A 1 90 ? 17.382 -3.204 -47.032 1.00 65.19 90 SER A CA 1
ATOM 729 C C . SER A 1 90 ? 18.318 -3.679 -45.904 1.00 65.19 90 SER A C 1
ATOM 731 O O . SER A 1 90 ? 18.992 -2.885 -45.277 1.00 65.19 90 SER A O 1
ATOM 733 N N . ASN A 1 91 ? 18.352 -4.971 -45.556 1.00 77.31 91 ASN A N 1
ATOM 734 C CA . ASN A 1 91 ? 19.174 -5.491 -44.433 1.00 77.31 91 ASN A CA 1
ATOM 735 C C . ASN A 1 91 ? 18.873 -4.883 -43.048 1.00 77.31 91 ASN A C 1
ATOM 737 O O . ASN A 1 91 ? 19.763 -4.589 -42.244 1.00 77.31 91 ASN A O 1
ATOM 741 N N . LYS A 1 92 ? 17.585 -4.741 -42.754 1.00 84.19 92 LYS A N 1
ATOM 742 C CA . LYS A 1 92 ? 17.075 -4.311 -41.458 1.00 84.19 92 LYS A CA 1
ATOM 743 C C . LYS A 1 92 ? 16.793 -5.513 -40.555 1.00 84.19 92 LYS A C 1
ATOM 745 O O . LYS A 1 92 ? 16.129 -6.457 -40.977 1.00 84.19 92 LYS A O 1
ATOM 750 N N . SER A 1 93 ? 17.254 -5.456 -39.308 1.00 89.88 93 SER A N 1
ATOM 751 C CA . SER A 1 93 ? 17.001 -6.479 -38.285 1.00 89.88 93 SER A CA 1
ATOM 752 C C . SER A 1 93 ? 16.312 -5.867 -37.060 1.00 89.88 93 SER A C 1
ATOM 754 O O . SER A 1 93 ? 16.829 -4.890 -36.517 1.00 89.88 93 SER A O 1
ATOM 756 N N . PRO A 1 94 ? 15.165 -6.397 -36.601 1.00 91.50 94 PRO A N 1
ATOM 757 C CA . PRO A 1 94 ? 14.515 -5.913 -35.386 1.00 91.50 94 PRO A CA 1
ATOM 758 C C . PRO A 1 94 ? 15.351 -6.261 -34.146 1.00 91.50 94 PRO A C 1
ATOM 760 O O . PRO A 1 94 ? 15.939 -7.341 -34.074 1.00 91.50 94 PRO A O 1
ATOM 763 N N . LEU A 1 95 ? 15.410 -5.348 -33.173 1.00 92.25 95 LEU A N 1
ATOM 764 C CA . LEU A 1 95 ? 16.089 -5.559 -31.891 1.00 92.25 95 LEU A CA 1
ATOM 765 C C . LEU A 1 95 ? 15.076 -5.782 -30.764 1.00 92.25 95 LEU A C 1
ATOM 767 O O . LEU A 1 95 ? 15.073 -6.840 -30.139 1.00 92.25 95 LEU A O 1
ATOM 771 N N . PHE A 1 96 ? 14.225 -4.791 -30.487 1.00 94.44 96 PHE A N 1
ATOM 772 C CA . PHE A 1 96 ? 13.214 -4.860 -29.427 1.00 94.44 96 PHE A CA 1
ATOM 773 C C . PHE A 1 96 ? 12.111 -3.815 -29.623 1.00 94.44 96 PHE A C 1
ATOM 775 O O . PHE A 1 96 ? 12.316 -2.778 -30.250 1.00 94.44 96 PHE A O 1
ATOM 782 N N . ALA A 1 97 ? 10.938 -4.065 -29.040 1.00 94.81 97 ALA A N 1
ATOM 783 C CA . ALA A 1 97 ? 9.822 -3.124 -29.053 1.00 94.81 97 ALA A CA 1
ATOM 784 C C . ALA A 1 97 ? 9.886 -2.141 -27.872 1.00 94.81 97 ALA A C 1
ATOM 786 O O . ALA A 1 97 ? 10.227 -2.513 -26.748 1.00 94.81 97 ALA A O 1
ATOM 787 N N . LEU A 1 98 ? 9.489 -0.896 -28.121 1.00 93.31 98 LEU A N 1
ATOM 788 C CA . LEU A 1 98 ? 9.256 0.139 -27.121 1.00 93.31 98 LEU A CA 1
ATOM 789 C C . LEU A 1 98 ? 7.756 0.261 -26.845 1.00 93.31 98 LEU A C 1
ATOM 791 O O . LEU A 1 98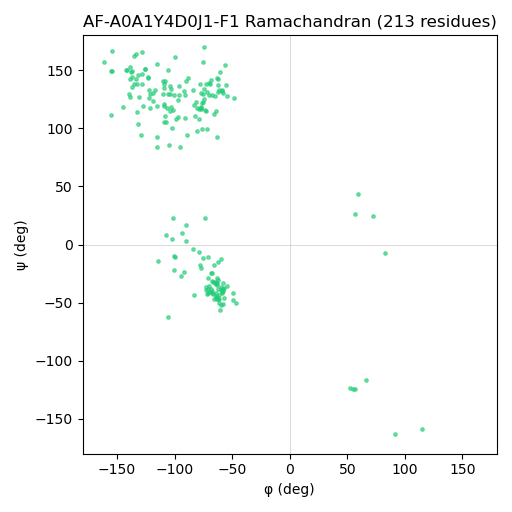 ? 6.951 0.438 -27.762 1.00 93.31 98 LEU A O 1
ATOM 795 N N . ASN A 1 99 ? 7.389 0.211 -25.564 1.00 92.25 99 ASN A N 1
ATOM 796 C CA . ASN A 1 99 ? 6.027 0.458 -25.109 1.00 92.25 99 ASN A CA 1
ATOM 797 C C . ASN A 1 99 ? 6.031 1.439 -23.934 1.00 92.25 99 ASN A C 1
ATOM 799 O O . ASN A 1 99 ? 6.345 1.072 -22.803 1.00 92.25 99 ASN A O 1
ATOM 803 N N . PHE A 1 100 ? 5.660 2.684 -24.222 1.00 90.19 100 PHE A N 1
ATOM 804 C CA . PHE A 1 100 ? 5.524 3.755 -23.236 1.00 90.19 100 PHE A CA 1
ATOM 805 C C . PHE A 1 100 ? 4.057 4.001 -22.848 1.00 90.19 100 PHE A C 1
ATOM 807 O O . PHE A 1 100 ? 3.697 5.103 -22.431 1.00 90.19 100 PHE A O 1
ATOM 814 N N . GLU A 1 101 ? 3.168 3.015 -23.016 1.00 87.19 101 GLU A N 1
ATOM 815 C CA . GLU A 1 101 ? 1.802 3.136 -22.512 1.00 87.19 101 GLU A CA 1
ATOM 816 C C . GLU A 1 101 ? 1.786 3.297 -20.989 1.00 87.19 101 GLU A C 1
ATOM 818 O O . GLU A 1 101 ? 2.451 2.541 -20.276 1.00 87.19 101 GLU A O 1
ATOM 823 N N . PRO A 1 102 ? 1.018 4.271 -20.466 1.00 81.19 102 PRO A N 1
ATOM 824 C CA . PRO A 1 102 ? 0.875 4.414 -19.032 1.00 81.19 102 PRO A CA 1
ATOM 825 C C . PRO A 1 102 ? 0.228 3.148 -18.472 1.00 81.19 102 PRO A C 1
ATOM 827 O O . PRO A 1 102 ? -0.798 2.683 -18.972 1.00 81.19 102 PRO A O 1
ATOM 830 N N . VAL A 1 103 ? 0.823 2.602 -17.414 1.00 80.19 103 VAL A N 1
ATOM 831 C CA . VAL A 1 103 ? 0.249 1.470 -16.689 1.00 80.19 103 VAL A CA 1
ATOM 832 C C . VAL A 1 103 ? -1.075 1.923 -16.075 1.00 80.19 103 VAL A C 1
ATOM 834 O O . VAL A 1 103 ? -1.103 2.790 -15.201 1.00 80.19 103 VAL A O 1
ATOM 837 N N . VAL A 1 104 ? -2.183 1.342 -16.535 1.00 83.19 104 VAL A N 1
ATOM 838 C CA . VAL A 1 104 ? -3.510 1.620 -15.979 1.00 83.19 104 VAL A CA 1
ATOM 839 C C . VAL A 1 104 ? -3.679 0.789 -14.710 1.00 83.19 104 VAL A C 1
ATOM 841 O O . VAL A 1 104 ? -4.012 -0.393 -14.762 1.00 83.19 104 VAL A O 1
ATOM 844 N N . LEU A 1 105 ? -3.437 1.405 -13.554 1.00 83.56 105 LEU A N 1
ATOM 845 C CA . LEU A 1 105 ? -3.741 0.795 -12.263 1.00 83.56 105 LEU A CA 1
ATOM 846 C C . LEU A 1 105 ? -5.249 0.905 -12.008 1.00 83.56 105 LEU A C 1
ATOM 848 O O . LEU A 1 105 ? -5.784 2.007 -11.904 1.00 83.56 105 LEU A O 1
ATOM 852 N N . GLN A 1 106 ? -5.932 -0.234 -11.902 1.00 83.88 106 GLN A N 1
ATOM 853 C CA . GLN A 1 106 ? -7.344 -0.308 -11.516 1.00 83.88 106 GLN A CA 1
ATOM 854 C C . GLN A 1 106 ? -7.443 -0.810 -10.070 1.00 83.88 106 GLN A C 1
ATOM 856 O O . GLN A 1 106 ? -7.549 -2.018 -9.848 1.00 83.88 106 GLN A O 1
ATOM 861 N N . PRO A 1 107 ? -7.354 0.078 -9.063 1.00 81.81 107 PRO A N 1
ATOM 862 C CA . PRO A 1 107 ? -7.520 -0.335 -7.680 1.00 81.81 107 PRO A CA 1
ATOM 863 C C . PRO A 1 107 ? -8.954 -0.825 -7.464 1.00 81.81 107 PRO A C 1
ATOM 865 O O . PRO A 1 107 ? -9.920 -0.128 -7.772 1.00 81.81 107 PRO A O 1
ATOM 868 N N . VAL A 1 108 ? -9.085 -2.028 -6.912 1.00 84.00 108 VAL A N 1
ATOM 869 C CA . VAL A 1 108 ? -10.372 -2.585 -6.497 1.00 84.00 108 VAL A CA 1
ATOM 870 C C . VAL A 1 108 ? -10.578 -2.340 -5.009 1.00 84.00 108 VAL A C 1
ATOM 872 O O . VAL A 1 108 ? -9.666 -2.497 -4.197 1.00 84.00 108 VAL A O 1
ATOM 875 N N . LEU A 1 109 ? -11.790 -1.933 -4.646 1.00 82.06 109 LEU A N 1
ATOM 876 C CA . LEU A 1 109 ? -12.150 -1.659 -3.262 1.00 82.06 109 LEU A CA 1
ATOM 877 C C . LEU A 1 109 ? -12.414 -2.985 -2.537 1.00 82.06 109 LEU A C 1
ATOM 879 O O . LEU A 1 109 ? -13.410 -3.657 -2.795 1.00 82.06 109 LEU A O 1
ATOM 883 N N . ALA A 1 110 ? -11.506 -3.373 -1.643 1.00 81.88 110 ALA A N 1
ATOM 884 C CA . ALA A 1 110 ? -11.654 -4.564 -0.814 1.00 81.88 110 ALA A CA 1
ATOM 885 C C . ALA A 1 110 ? -12.387 -4.205 0.488 1.00 81.88 110 ALA A C 1
ATOM 887 O O . ALA A 1 110 ? -11.777 -3.765 1.462 1.00 81.88 110 ALA A O 1
ATOM 888 N N . TYR A 1 111 ? -13.710 -4.376 0.508 1.00 79.75 111 TYR A N 1
ATOM 889 C CA . TYR A 1 111 ? -14.483 -4.286 1.745 1.00 79.75 111 TYR A CA 1
ATOM 890 C C . TYR A 1 111 ? -14.334 -5.582 2.547 1.00 79.75 111 TYR A C 1
ATOM 892 O O . TYR A 1 111 ? -14.775 -6.642 2.109 1.00 79.75 111 TYR A O 1
ATOM 900 N N . VAL A 1 112 ? -13.747 -5.494 3.741 1.00 83.06 112 VAL A N 1
ATOM 901 C CA . VAL A 1 112 ? -13.742 -6.591 4.718 1.00 83.06 112 VAL A CA 1
ATOM 902 C C . VAL A 1 112 ? -14.878 -6.345 5.703 1.00 83.06 112 VAL A C 1
ATOM 904 O O . VAL A 1 112 ? -14.826 -5.414 6.506 1.00 83.06 112 VAL A O 1
ATOM 907 N N . THR A 1 113 ? -15.929 -7.160 5.636 1.00 80.38 113 THR A N 1
ATOM 908 C CA . THR A 1 113 ? -16.997 -7.125 6.639 1.00 80.38 113 THR A CA 1
ATOM 909 C C . THR A 1 113 ? -16.489 -7.792 7.920 1.00 80.38 113 THR A C 1
ATOM 911 O O . THR A 1 113 ? -16.082 -8.954 7.864 1.00 80.38 113 THR A O 1
ATOM 914 N N . PRO A 1 114 ? -16.488 -7.103 9.077 1.00 76.75 114 PRO A N 1
ATOM 915 C CA . PRO A 1 114 ? -16.111 -7.733 10.334 1.00 76.75 114 PRO A CA 1
ATOM 916 C C . PRO A 1 114 ? -17.102 -8.851 10.670 1.00 76.75 114 PRO A C 1
ATOM 918 O O . PRO A 1 114 ? -18.303 -8.725 10.420 1.00 76.75 114 PRO A O 1
ATOM 921 N N . GLN A 1 115 ? -16.603 -9.941 11.252 1.00 79.69 115 GLN A N 1
ATOM 922 C CA . GLN A 1 115 ? -17.452 -11.029 11.723 1.00 79.69 115 GLN A CA 1
ATOM 923 C C . GLN A 1 115 ? -18.464 -10.486 12.742 1.00 79.69 115 GLN A C 1
ATOM 925 O O . GLN A 1 115 ? -18.101 -9.760 13.669 1.00 79.69 115 GLN A O 1
ATOM 930 N N . ALA A 1 116 ? -19.741 -10.816 12.555 1.00 73.25 116 ALA A N 1
ATOM 931 C CA . ALA A 1 116 ? -20.788 -10.397 13.474 1.00 73.25 116 ALA A CA 1
ATOM 932 C C . ALA A 1 116 ? -20.572 -11.059 14.845 1.00 73.25 116 ALA A C 1
ATOM 934 O O . ALA A 1 116 ? -20.701 -12.273 14.992 1.00 73.25 116 ALA A O 1
ATOM 935 N N . GLU A 1 117 ? -20.233 -10.255 15.850 1.00 70.19 117 GLU A N 1
ATOM 936 C CA . GLU A 1 117 ? -20.213 -10.684 17.248 1.00 70.19 117 GLU A CA 1
ATOM 937 C C . GLU A 1 117 ? -21.655 -10.893 17.733 1.00 70.19 117 GLU A C 1
ATOM 939 O O . GLU A 1 117 ? -22.488 -9.994 17.603 1.00 70.19 117 GLU A O 1
ATOM 944 N N . ALA A 1 118 ? -21.952 -12.058 18.319 1.00 69.38 118 ALA A N 1
ATOM 945 C CA . ALA A 1 118 ? -23.288 -12.363 18.840 1.00 69.38 118 ALA A CA 1
ATOM 946 C C . ALA A 1 118 ? -23.681 -11.455 20.024 1.00 69.38 118 ALA A C 1
ATOM 948 O O . ALA A 1 118 ? -24.849 -11.107 20.174 1.00 69.38 118 ALA A O 1
ATOM 949 N N . VAL A 1 119 ? -22.705 -11.042 20.845 1.00 70.75 119 VAL A N 1
ATOM 950 C CA . VAL A 1 119 ? -22.869 -10.087 21.952 1.00 70.75 119 VAL A CA 1
ATOM 951 C C . VAL A 1 119 ? -21.596 -9.246 22.059 1.00 70.75 119 VAL A C 1
ATOM 953 O O . VAL A 1 119 ? -20.519 -9.781 22.316 1.00 70.75 119 VAL A O 1
ATOM 956 N N . LYS A 1 120 ? -21.708 -7.925 21.882 1.00 72.00 120 LYS A N 1
ATOM 957 C CA . LYS A 1 120 ? -20.571 -7.002 22.024 1.00 72.00 120 LYS A CA 1
ATOM 958 C C . LYS A 1 120 ? -20.258 -6.787 23.504 1.00 72.00 120 LYS A C 1
ATOM 960 O O . LYS A 1 120 ? -20.905 -5.972 24.158 1.00 72.00 120 LYS A O 1
ATOM 965 N N . ALA A 1 121 ? -19.257 -7.488 24.027 1.00 77.50 121 ALA A N 1
ATOM 966 C CA . ALA A 1 121 ? -18.761 -7.257 25.380 1.00 77.50 121 ALA A CA 1
ATOM 967 C C . ALA A 1 121 ? -17.920 -5.967 25.431 1.00 77.50 121 ALA A C 1
ATOM 969 O O . ALA A 1 121 ? -17.018 -5.751 24.613 1.00 77.50 121 ALA A O 1
ATOM 970 N N . ARG A 1 122 ? -18.229 -5.079 26.382 1.00 81.44 122 ARG A N 1
ATOM 971 C CA . ARG A 1 122 ? -17.522 -3.810 26.610 1.00 81.44 122 ARG A CA 1
ATOM 972 C C . ARG A 1 122 ? -17.355 -3.583 28.109 1.00 81.44 122 ARG A C 1
ATOM 974 O O . ARG A 1 122 ? -18.272 -3.863 28.874 1.00 81.44 122 ARG A O 1
ATOM 981 N N . THR A 1 123 ? -16.211 -3.032 28.502 1.00 84.25 123 THR A N 1
ATOM 982 C CA . THR A 1 123 ? -15.913 -2.673 29.893 1.00 84.25 123 THR A CA 1
ATOM 983 C C . THR A 1 123 ? -15.995 -1.161 30.052 1.00 84.25 123 THR A C 1
ATOM 985 O O . THR A 1 123 ? -15.367 -0.426 29.291 1.00 84.25 123 THR A O 1
ATOM 988 N N . ALA A 1 124 ? -16.746 -0.699 31.049 1.00 84.06 124 ALA A N 1
ATOM 989 C CA . ALA A 1 124 ? -16.712 0.679 31.522 1.00 84.06 124 ALA A CA 1
ATOM 990 C C . ALA A 1 124 ? -16.063 0.690 32.910 1.00 84.06 124 ALA A C 1
ATOM 992 O O . ALA A 1 124 ? -16.447 -0.098 33.770 1.00 84.06 124 ALA A O 1
ATOM 993 N N . ALA A 1 125 ? -15.075 1.558 33.115 1.00 88.19 125 ALA A N 1
ATOM 994 C CA . ALA A 1 125 ? -14.339 1.666 34.370 1.00 88.19 125 ALA A CA 1
ATOM 995 C C . ALA A 1 125 ? -14.378 3.104 34.893 1.00 88.19 125 ALA A C 1
ATOM 997 O O . ALA A 1 125 ? -14.455 4.060 34.120 1.00 88.19 125 ALA A O 1
ATOM 998 N N . GLY A 1 126 ? -14.305 3.248 36.212 1.00 88.56 126 GLY A N 1
ATOM 999 C CA . GLY A 1 126 ? -14.252 4.530 36.899 1.00 88.56 126 GLY A CA 1
ATOM 1000 C C . GLY A 1 126 ? -13.558 4.391 38.248 1.00 88.56 126 GLY A C 1
ATOM 1001 O O . GLY A 1 126 ? -13.353 3.284 38.740 1.00 88.56 126 GLY A O 1
ATOM 1002 N N . SER A 1 127 ? -13.194 5.522 38.838 1.00 91.62 127 SER A N 1
ATOM 1003 C CA . SER A 1 127 ? -12.545 5.596 40.148 1.00 91.62 127 SER A CA 1
ATOM 1004 C C . SER A 1 127 ? -13.207 6.671 41.001 1.00 91.62 127 SER A C 1
ATOM 1006 O O . SER A 1 127 ? -13.556 7.740 40.491 1.00 91.62 127 SER A O 1
ATOM 1008 N N . ALA A 1 128 ? -13.336 6.403 42.296 1.00 91.81 128 ALA A N 1
ATOM 1009 C CA . ALA A 1 128 ? -13.870 7.328 43.288 1.00 91.81 128 ALA A CA 1
ATOM 1010 C C . ALA A 1 128 ? -13.081 7.200 44.597 1.00 91.81 128 ALA A C 1
ATOM 1012 O O . ALA A 1 128 ? -12.560 6.127 44.903 1.00 91.81 128 ALA A O 1
ATOM 1013 N N . TYR A 1 129 ? -12.993 8.291 45.355 1.00 92.81 129 TYR A N 1
ATOM 1014 C CA . TYR A 1 129 ? -12.169 8.382 46.565 1.00 92.81 129 TYR A CA 1
ATOM 1015 C C . TYR A 1 129 ? -13.037 8.591 47.805 1.00 92.81 129 TYR A C 1
ATOM 1017 O O . TYR A 1 129 ? -13.248 9.719 48.237 1.00 92.81 129 TYR A O 1
ATOM 1025 N N . LEU A 1 130 ? -13.567 7.504 48.366 1.00 92.00 130 LEU A N 1
ATOM 1026 C CA . LEU A 1 130 ? -14.445 7.586 49.533 1.00 92.00 130 LEU A CA 1
ATOM 1027 C C . LEU A 1 130 ? -13.661 7.823 50.826 1.00 92.00 130 LEU A C 1
ATOM 1029 O O . LEU A 1 130 ? -12.708 7.112 51.147 1.00 92.00 130 LEU A O 1
ATOM 1033 N N . ASP A 1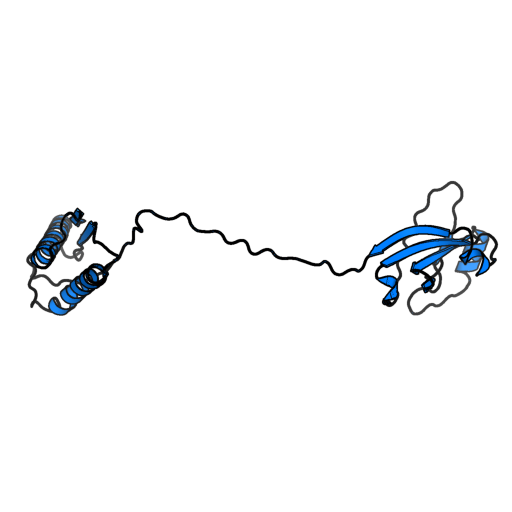 131 ? -14.120 8.811 51.584 1.00 91.25 131 ASP A N 1
ATOM 1034 C CA . ASP A 1 131 ? -13.674 9.121 52.929 1.00 91.25 131 ASP A CA 1
ATOM 1035 C C . ASP A 1 131 ? -14.408 8.243 53.949 1.00 91.25 131 ASP A C 1
ATOM 1037 O O . ASP A 1 131 ? -15.639 8.151 53.959 1.00 91.25 131 ASP A O 1
ATOM 1041 N N . PHE A 1 132 ? -13.652 7.663 54.879 1.00 90.31 132 PHE A N 1
ATOM 1042 C CA . PHE A 1 132 ? -14.187 6.866 55.981 1.00 90.31 132 PHE A CA 1
ATOM 1043 C C . PHE A 1 132 ? -13.721 7.439 57.319 1.00 90.31 132 PHE A C 1
ATOM 1045 O O . PHE A 1 132 ? -12.571 7.885 57.426 1.00 90.31 132 PHE A O 1
ATOM 1052 N N . PRO A 1 133 ? -14.559 7.398 58.369 1.00 89.44 133 PRO A N 1
ATOM 1053 C CA . PRO A 1 133 ? -14.083 7.630 59.723 1.00 89.44 133 PRO A CA 1
ATOM 1054 C C . PRO A 1 133 ? -12.950 6.659 60.092 1.00 89.44 133 PRO A C 1
ATOM 1056 O O . PRO A 1 133 ? -12.836 5.555 59.547 1.00 89.44 133 PRO A O 1
ATOM 1059 N N . VAL A 1 134 ? -12.101 7.074 61.035 1.00 87.19 134 VAL A N 1
ATOM 1060 C CA . VAL A 1 134 ? -10.931 6.295 61.466 1.00 87.19 134 VAL A CA 1
ATOM 1061 C C . VAL A 1 134 ? -11.350 4.885 61.887 1.00 87.19 134 VAL A C 1
ATOM 1063 O O . VAL A 1 134 ? -12.240 4.718 62.719 1.00 87.19 134 VAL A O 1
ATOM 1066 N N . ASN A 1 135 ? -10.683 3.883 61.306 1.00 84.00 135 ASN A N 1
ATOM 1067 C CA . ASN A 1 135 ? -10.897 2.458 61.565 1.00 84.00 135 ASN A CA 1
ATOM 1068 C C . ASN A 1 135 ? -12.345 1.961 61.335 1.00 84.00 135 ASN A C 1
ATOM 1070 O O . ASN A 1 135 ? -12.756 0.973 61.939 1.00 84.00 135 ASN A O 1
ATOM 1074 N N . GLN A 1 136 ? -13.109 2.633 60.466 1.00 88.56 136 GLN A N 1
ATOM 1075 C CA . GLN A 1 136 ? -14.461 2.230 60.061 1.00 88.56 136 GLN A CA 1
ATOM 1076 C C . GLN A 1 136 ? -14.524 1.867 58.570 1.00 88.56 136 GLN A C 1
ATOM 1078 O O . GLN A 1 136 ? -13.705 2.322 57.756 1.00 88.56 136 GLN A O 1
ATOM 1083 N N . THR A 1 137 ? -15.514 1.039 58.240 1.00 90.88 137 THR A N 1
ATOM 1084 C CA . THR A 1 137 ? -15.840 0.563 56.887 1.00 90.88 137 THR A CA 1
ATOM 1085 C C . THR A 1 137 ? -17.196 1.074 56.398 1.00 90.88 137 THR A C 1
ATOM 1087 O O . THR A 1 137 ? -17.464 1.015 55.204 1.00 90.88 137 THR A O 1
ATOM 1090 N N . ASP A 1 138 ? -18.035 1.608 57.290 1.00 91.06 138 ASP A N 1
ATOM 1091 C CA . ASP A 1 138 ? -19.379 2.072 56.947 1.00 91.06 138 ASP A CA 1
ATOM 1092 C C . ASP A 1 138 ? -19.341 3.304 56.037 1.00 91.06 138 ASP A C 1
ATOM 1094 O O . ASP A 1 138 ? -18.706 4.319 56.353 1.00 91.06 138 ASP A O 1
ATOM 1098 N N . ILE A 1 139 ? -20.073 3.243 54.923 1.00 92.12 139 ILE A N 1
ATOM 1099 C CA . ILE A 1 139 ? -20.225 4.381 54.016 1.00 92.12 139 ILE A CA 1
ATOM 1100 C C . ILE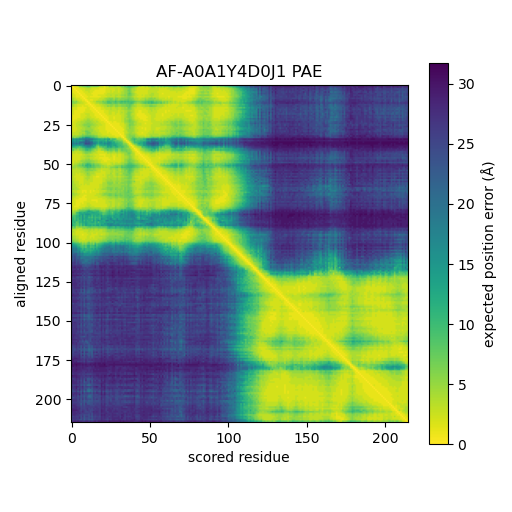 A 1 139 ? -21.195 5.385 54.625 1.00 92.12 139 ILE A C 1
ATOM 1102 O O . ILE A 1 139 ? -22.362 5.089 54.873 1.00 92.12 139 ILE A O 1
ATOM 1106 N N . ARG A 1 140 ? -20.713 6.615 54.807 1.00 94.00 140 ARG A N 1
ATOM 1107 C CA . ARG A 1 140 ? -21.528 7.763 55.212 1.00 94.00 140 ARG A CA 1
ATOM 1108 C C . ARG A 1 140 ? -21.666 8.716 54.025 1.00 94.00 140 ARG A C 1
ATOM 1110 O O . ARG A 1 140 ? -20.683 9.399 53.723 1.00 94.00 140 ARG A O 1
ATOM 1117 N N . PRO A 1 141 ? -22.833 8.780 53.355 1.00 92.94 141 PRO A N 1
ATOM 1118 C CA . PRO A 1 141 ? -23.001 9.588 52.149 1.00 92.94 141 PRO A CA 1
ATOM 1119 C C . PRO A 1 141 ? -22.674 11.063 52.349 1.00 92.94 141 PRO A C 1
ATOM 1121 O O . PRO A 1 141 ? -22.041 11.642 51.482 1.00 92.94 141 PRO A O 1
ATOM 1124 N N . ASP A 1 142 ? -23.008 11.629 53.511 1.00 94.25 142 ASP A N 1
ATOM 1125 C CA . ASP A 1 142 ? -22.797 13.050 53.823 1.00 94.25 142 ASP A CA 1
ATOM 1126 C C . ASP A 1 142 ? -21.428 13.348 54.463 1.00 94.25 142 ASP A C 1
ATOM 1128 O O . ASP A 1 142 ? -21.146 14.476 54.870 1.00 94.25 142 ASP A O 1
ATOM 1132 N N . TYR A 1 143 ? -20.559 12.342 54.608 1.00 94.38 143 TYR A N 1
ATOM 1133 C CA . TYR A 1 143 ? -19.254 12.528 55.236 1.00 94.38 143 TYR A CA 1
ATOM 1134 C C . TYR A 1 143 ? -18.250 13.122 54.248 1.00 94.38 143 TYR A C 1
ATOM 1136 O O . TYR A 1 143 ? -17.889 12.495 53.254 1.00 94.38 143 TYR A O 1
ATOM 1144 N N . ARG A 1 144 ? -17.757 14.328 54.556 1.00 94.81 144 ARG A N 1
ATOM 1145 C CA . ARG A 1 144 ? -16.751 15.043 53.752 1.00 94.81 144 ARG A CA 1
ATOM 1146 C C . ARG A 1 144 ? -17.168 15.143 52.279 1.00 94.81 144 ARG A C 1
ATOM 1148 O O . ARG A 1 144 ? -18.226 15.689 51.991 1.00 94.81 144 ARG A O 1
ATOM 1155 N N . ASN A 1 145 ? -16.336 14.656 51.356 1.00 95.06 145 ASN A N 1
ATOM 1156 C CA . ASN A 1 145 ? -16.576 14.745 49.919 1.00 95.06 145 ASN A CA 1
ATOM 1157 C C . ASN A 1 145 ? -17.279 13.500 49.343 1.00 95.06 145 ASN A C 1
ATOM 1159 O O . ASN A 1 145 ? -17.422 13.377 48.124 1.00 95.06 145 ASN A O 1
ATOM 1163 N N . ASN A 1 146 ? -17.769 12.593 50.197 1.00 94.94 146 ASN A N 1
ATOM 1164 C CA . ASN A 1 146 ? -18.507 11.408 49.760 1.00 94.94 146 ASN A CA 1
ATOM 1165 C C . ASN A 1 146 ? -19.715 11.707 48.861 1.00 94.94 146 ASN A C 1
ATOM 1167 O O . ASN A 1 146 ? -19.898 10.935 47.920 1.00 94.94 146 ASN A O 1
ATOM 1171 N N . PRO A 1 147 ? -20.495 12.800 49.021 1.00 96.06 147 PRO A N 1
ATOM 1172 C CA . PRO A 1 147 ? -21.606 13.064 48.107 1.00 96.06 147 PRO A CA 1
ATOM 1173 C C . PRO A 1 147 ? -21.146 13.190 46.647 1.00 96.06 147 PRO A C 1
ATOM 1175 O O . PRO A 1 147 ? -21.778 12.652 45.736 1.00 96.06 147 PRO A O 1
ATOM 1178 N N . ALA A 1 148 ? -20.013 13.862 46.418 1.00 96.25 148 ALA A N 1
ATOM 1179 C CA . ALA A 1 148 ? -19.453 14.050 45.085 1.00 96.25 148 ALA A CA 1
ATOM 1180 C C . ALA A 1 148 ? -18.855 12.748 44.528 1.00 96.25 148 ALA A C 1
ATOM 1182 O O . ALA A 1 148 ? -19.076 12.411 43.364 1.00 96.25 148 ALA A O 1
ATOM 1183 N N . GLU A 1 149 ? -18.125 11.997 45.355 1.00 96.31 149 GLU A N 1
ATOM 1184 C CA . GLU A 1 149 ? -17.460 10.753 44.949 1.00 96.31 149 GLU A CA 1
ATOM 1185 C C . GLU A 1 149 ? -18.463 9.618 44.694 1.00 96.31 149 GLU A C 1
ATOM 1187 O O . GLU A 1 149 ? -18.381 8.946 43.664 1.00 96.31 149 GLU A O 1
ATOM 1192 N N . LEU A 1 150 ? -19.489 9.472 45.538 1.00 95.50 150 LEU A N 1
ATOM 1193 C CA . LEU A 1 150 ? -20.620 8.570 45.286 1.00 95.50 150 LEU A CA 1
ATOM 1194 C C . LEU A 1 150 ? -21.398 8.995 44.032 1.00 95.50 150 LEU A C 1
ATOM 1196 O O . LEU A 1 150 ? -21.838 8.145 43.256 1.00 95.50 150 LEU A O 1
ATOM 1200 N N . GLY A 1 151 ? -21.503 10.302 43.771 1.00 94.75 151 GLY A N 1
ATOM 1201 C CA . GLY A 1 151 ? -22.065 10.836 42.531 1.00 94.75 151 GLY A CA 1
ATOM 1202 C C . GLY A 1 151 ? -21.327 10.358 41.273 1.00 94.75 151 GLY A C 1
ATOM 1203 O O . GLY A 1 151 ? -21.972 10.035 40.274 1.00 94.75 151 GLY A O 1
ATOM 1204 N N . LYS A 1 152 ? -19.990 10.238 41.313 1.00 94.75 152 LYS A N 1
ATOM 1205 C CA . LYS A 1 152 ? -19.200 9.694 40.189 1.00 94.75 152 LYS A CA 1
ATOM 1206 C C . LYS A 1 152 ? -19.542 8.231 39.912 1.00 94.75 152 LYS A C 1
ATOM 1208 O O . LYS A 1 152 ? -19.733 7.866 38.753 1.00 94.75 152 LYS A O 1
ATOM 1213 N N . ILE A 1 153 ? -19.655 7.419 40.965 1.00 93.25 153 ILE A N 1
ATOM 1214 C CA . ILE A 1 153 ? -20.003 5.993 40.863 1.00 93.25 153 ILE A CA 1
ATOM 1215 C C . ILE A 1 153 ? -21.389 5.841 40.233 1.00 93.25 153 ILE A C 1
ATOM 1217 O O . ILE A 1 153 ? -21.551 5.140 39.233 1.00 93.25 153 ILE A O 1
ATOM 1221 N N . ARG A 1 154 ? -22.374 6.578 40.759 1.00 93.25 154 ARG A N 1
ATOM 1222 C CA . ARG A 1 154 ? -23.744 6.588 40.237 1.00 93.25 154 ARG A CA 1
ATOM 1223 C C . ARG A 1 154 ? -23.803 6.984 38.766 1.00 93.25 154 ARG A C 1
ATOM 1225 O O . ARG A 1 154 ? -24.426 6.288 37.972 1.00 93.25 154 ARG A O 1
ATOM 1232 N N . LYS A 1 155 ? -23.094 8.049 38.381 1.00 92.50 155 LYS A N 1
ATOM 1233 C CA . LYS A 1 155 ? -23.034 8.512 36.989 1.00 92.50 155 LYS A CA 1
ATOM 1234 C C . LYS A 1 155 ? -22.484 7.439 36.043 1.00 92.50 155 LYS A C 1
ATOM 1236 O O . LYS A 1 155 ? -22.978 7.311 34.926 1.00 92.50 155 LYS A O 1
ATOM 1241 N N . GLY A 1 156 ? -21.490 6.662 36.480 1.00 89.88 156 GLY A N 1
ATOM 1242 C CA . GLY A 1 156 ? -20.950 5.540 35.707 1.00 89.88 156 GLY A CA 1
ATOM 1243 C C . GLY A 1 156 ? -21.981 4.431 35.474 1.00 89.88 156 GLY A C 1
ATOM 1244 O O . GLY A 1 156 ? -22.155 3.978 34.344 1.00 89.88 156 GLY A O 1
ATOM 1245 N N . ILE A 1 157 ? -22.712 4.045 36.523 1.00 90.88 157 ILE A N 1
ATOM 1246 C CA . ILE A 1 157 ? -23.764 3.017 36.449 1.00 90.88 157 ILE A CA 1
ATOM 1247 C C . ILE A 1 157 ? -24.924 3.490 35.563 1.00 90.88 157 ILE A C 1
ATOM 1249 O O . ILE A 1 157 ? -25.373 2.765 34.673 1.00 90.88 157 ILE A O 1
ATOM 1253 N N . GLU A 1 158 ? -25.386 4.726 35.761 1.00 90.50 158 GLU A N 1
ATOM 1254 C CA . GLU A 1 158 ? -26.497 5.319 35.009 1.00 90.50 158 GLU A CA 1
ATOM 1255 C C . GLU A 1 158 ? -26.166 5.488 33.516 1.00 90.50 158 GLU A C 1
ATOM 1257 O O . GLU A 1 158 ? -27.048 5.309 32.676 1.00 90.50 158 GLU A O 1
ATOM 1262 N N . ALA A 1 159 ? -24.901 5.733 33.156 1.00 87.88 159 ALA A N 1
ATOM 1263 C CA . ALA A 1 159 ? -24.470 5.809 31.758 1.00 87.88 159 ALA A CA 1
ATOM 1264 C C . ALA A 1 159 ? -24.632 4.477 31.002 1.00 87.88 159 ALA A C 1
ATOM 1266 O O . ALA A 1 159 ? -24.942 4.479 29.810 1.00 87.88 159 ALA A O 1
ATOM 1267 N N . VAL A 1 160 ? -24.449 3.341 31.685 1.00 88.62 160 VAL A N 1
ATOM 1268 C CA . VAL A 1 160 ? -24.674 2.014 31.090 1.00 88.62 160 VAL A CA 1
ATOM 1269 C C . VAL A 1 160 ? -26.154 1.649 31.146 1.00 88.62 160 VAL A C 1
ATOM 1271 O O . VAL A 1 160 ? -26.710 1.198 30.148 1.00 88.62 160 VAL A O 1
ATOM 1274 N N . ARG A 1 161 ? -26.820 1.898 32.279 1.00 86.81 161 ARG A N 1
ATOM 1275 C CA . ARG A 1 161 ? -28.236 1.553 32.477 1.00 86.81 161 ARG A CA 1
ATOM 1276 C C . ARG A 1 161 ? -29.186 2.352 31.582 1.00 86.81 161 ARG A C 1
ATOM 1278 O O . ARG A 1 161 ? -30.214 1.829 31.167 1.00 86.81 161 ARG A O 1
ATOM 1285 N N . GLY A 1 162 ? -28.845 3.600 31.262 1.00 86.12 162 GLY A N 1
ATOM 1286 C CA . GLY A 1 162 ? -29.619 4.447 30.351 1.00 86.12 162 GLY A CA 1
ATOM 1287 C C . GLY A 1 162 ? -29.545 4.017 28.881 1.00 86.12 162 GLY A C 1
ATOM 1288 O O . GLY A 1 162 ? -30.302 4.522 28.052 1.00 86.12 162 GLY A O 1
ATOM 1289 N N . ASN A 1 163 ? -28.653 3.087 28.528 1.00 86.56 163 ASN A N 1
ATOM 1290 C CA . ASN A 1 163 ? -28.512 2.598 27.165 1.00 86.56 163 ASN A CA 1
ATOM 1291 C C . ASN A 1 163 ? -29.413 1.376 26.922 1.00 86.56 163 ASN A C 1
ATOM 1293 O O . ASN A 1 163 ? -29.106 0.270 27.357 1.00 86.56 163 ASN A O 1
ATOM 1297 N N . LYS A 1 164 ? -30.479 1.552 26.127 1.00 86.19 164 LYS A N 1
ATOM 1298 C CA . LYS A 1 164 ? -31.419 0.477 25.739 1.00 86.19 164 LYS A CA 1
ATOM 1299 C C . LYS A 1 164 ? -30.794 -0.709 24.988 1.00 86.19 164 LYS A C 1
ATOM 1301 O O . LYS A 1 164 ? -31.466 -1.714 24.785 1.00 86.19 164 LYS A O 1
ATOM 1306 N N . TYR A 1 165 ? -29.549 -0.581 24.533 1.00 84.38 165 TYR A N 1
ATOM 1307 C CA . TYR A 1 165 ? -28.809 -1.626 23.824 1.00 84.38 165 TYR A CA 1
ATOM 1308 C C . TYR A 1 165 ? -27.699 -2.258 24.676 1.00 84.38 165 TYR A C 1
ATOM 1310 O O . TYR A 1 165 ? -26.885 -3.009 24.143 1.00 84.38 165 TYR A O 1
ATOM 1318 N N . ALA A 1 166 ? -27.625 -1.936 25.970 1.00 85.81 166 ALA A N 1
ATOM 1319 C CA . ALA A 1 166 ? -26.634 -2.484 26.886 1.00 85.81 166 ALA A CA 1
ATOM 1320 C C . ALA A 1 166 ? -27.307 -3.106 28.115 1.00 85.81 166 ALA A C 1
ATOM 1322 O O . ALA A 1 166 ? -28.376 -2.692 28.556 1.00 85.81 166 ALA A O 1
ATOM 1323 N N . THR A 1 167 ? -26.659 -4.114 28.688 1.00 87.56 167 THR A N 1
ATOM 1324 C CA . THR A 1 167 ? -27.063 -4.725 29.956 1.00 87.56 167 THR A CA 1
ATOM 1325 C C . THR A 1 167 ? -25.812 -4.951 30.784 1.00 87.56 16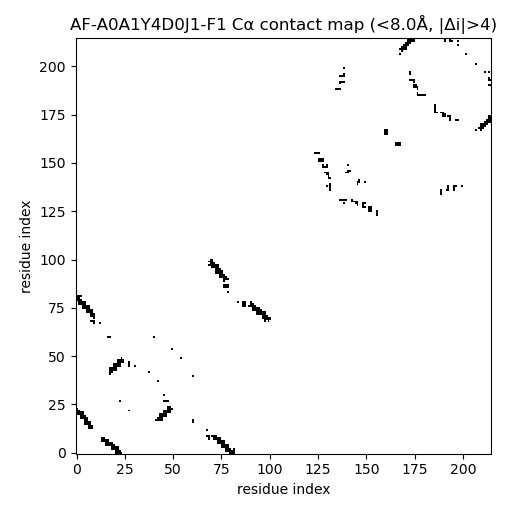7 THR A C 1
ATOM 1327 O O . THR A 1 167 ? -24.791 -5.395 30.260 1.00 87.56 167 THR A O 1
ATOM 1330 N N . ILE A 1 168 ? -25.875 -4.613 32.070 1.00 90.25 168 ILE A N 1
ATOM 1331 C CA . ILE A 1 168 ? -24.772 -4.859 32.998 1.00 90.25 168 ILE A CA 1
ATOM 1332 C C . ILE A 1 168 ? -24.745 -6.361 33.289 1.00 90.25 168 ILE A C 1
ATOM 1334 O O . ILE A 1 168 ? -25.698 -6.899 33.840 1.00 90.25 168 ILE A O 1
ATOM 1338 N N . THR A 1 169 ? -23.668 -7.040 32.894 1.00 90.75 169 THR A N 1
ATOM 1339 C CA . THR A 1 169 ? -23.489 -8.485 33.126 1.00 90.75 169 THR A CA 1
ATOM 1340 C C . THR A 1 169 ? -22.580 -8.787 34.315 1.00 90.75 169 THR A C 1
ATOM 1342 O O . THR A 1 169 ? -22.635 -9.886 34.862 1.00 90.75 169 THR A O 1
ATOM 1345 N N . ALA A 1 170 ? -21.730 -7.836 34.710 1.00 91.75 170 ALA A N 1
ATOM 1346 C CA . ALA A 1 170 ? -20.855 -7.955 35.868 1.00 91.75 170 ALA A CA 1
ATOM 1347 C C . ALA A 1 170 ? -20.492 -6.579 36.441 1.00 91.75 170 ALA A C 1
ATOM 1349 O O . ALA A 1 170 ? -20.369 -5.609 35.688 1.00 91.75 170 ALA A O 1
ATOM 1350 N N . VAL A 1 171 ? -20.272 -6.522 37.754 1.00 91.62 171 VAL A N 1
ATOM 1351 C CA . VAL A 1 171 ? -19.698 -5.375 38.466 1.00 91.62 171 VAL A CA 1
ATOM 1352 C C . VAL A 1 171 ? -18.571 -5.893 39.358 1.00 91.62 171 VAL A C 1
ATOM 1354 O O . VAL A 1 171 ? -18.770 -6.818 40.140 1.00 91.62 171 VAL A O 1
ATOM 1357 N N . SER A 1 172 ? -17.383 -5.302 39.229 1.00 92.56 172 SER A N 1
ATOM 1358 C CA . SER A 1 172 ? -16.235 -5.562 40.106 1.00 92.56 172 SER A CA 1
ATOM 1359 C C . SER A 1 172 ? -15.887 -4.272 40.837 1.00 92.56 172 SER A C 1
ATOM 1361 O O . SER A 1 172 ? -15.830 -3.202 40.220 1.00 92.56 172 SER A O 1
ATOM 1363 N N . ILE A 1 173 ? -15.687 -4.368 42.149 1.00 92.06 173 ILE A N 1
ATOM 1364 C CA . ILE A 1 173 ? -15.287 -3.253 43.003 1.00 92.06 173 ILE A CA 1
ATOM 1365 C C . ILE A 1 173 ? -13.947 -3.589 43.624 1.00 92.06 173 ILE A C 1
ATOM 1367 O O . ILE A 1 173 ? -13.820 -4.590 44.317 1.00 92.06 173 ILE A O 1
ATOM 1371 N N . LYS A 1 174 ? -12.966 -2.715 43.403 1.00 90.88 174 LYS A N 1
ATOM 1372 C CA . LYS A 1 174 ? -11.629 -2.890 43.954 1.00 90.88 174 LYS A CA 1
ATOM 1373 C C . LYS A 1 174 ? -11.331 -1.887 45.060 1.00 90.88 174 LYS A C 1
ATOM 1375 O O . LYS A 1 174 ? -11.371 -0.677 44.818 1.00 90.88 174 LYS A O 1
ATOM 1380 N N . GLY A 1 175 ? -11.030 -2.390 46.256 1.00 87.38 175 GLY A N 1
ATOM 1381 C CA . GLY A 1 175 ? -10.739 -1.589 47.445 1.00 87.38 175 GLY A CA 1
ATOM 1382 C C . GLY A 1 175 ? -9.258 -1.258 47.600 1.00 87.38 175 GLY A C 1
ATOM 1383 O O . GLY A 1 175 ? -8.394 -2.105 47.399 1.00 87.38 175 GLY A O 1
ATOM 1384 N N . TYR A 1 176 ? -8.945 -0.033 48.027 1.00 85.44 176 TYR A N 1
ATOM 1385 C CA . TYR A 1 176 ? -7.586 0.352 48.419 1.00 85.44 176 TYR A CA 1
ATOM 1386 C C . TYR A 1 176 ? -7.606 1.069 49.772 1.00 85.44 176 TYR A C 1
ATOM 1388 O O . TYR A 1 176 ? -8.533 1.819 50.080 1.00 85.44 176 TYR A O 1
ATOM 1396 N N . ALA A 1 177 ? -6.560 0.864 50.574 1.00 81.31 177 ALA A N 1
ATOM 1397 C CA . ALA A 1 177 ? -6.327 1.589 51.819 1.00 81.31 177 ALA A CA 1
ATOM 1398 C C . ALA A 1 177 ? -4.960 2.284 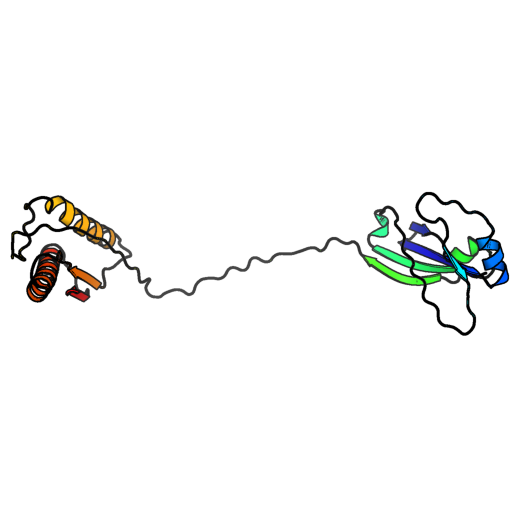51.781 1.00 81.31 177 ALA A C 1
ATOM 1400 O O . ALA A 1 177 ? -3.993 1.741 51.244 1.00 81.31 177 ALA A O 1
ATOM 1401 N N . SER A 1 178 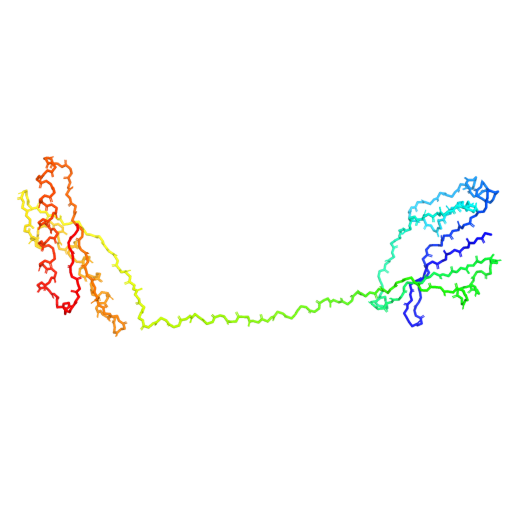? -4.878 3.482 52.363 1.00 76.00 178 SER A N 1
ATOM 1402 C CA . SER A 1 178 ? -3.610 4.197 52.543 1.00 76.00 178 SER A CA 1
ATOM 1403 C C . SER A 1 178 ? -2.638 3.378 53.410 1.00 76.00 178 SER A C 1
ATOM 1405 O O . SER A 1 178 ? -3.091 2.674 54.313 1.00 76.00 178 SER A O 1
ATOM 1407 N N . PRO A 1 179 ? -1.311 3.477 53.201 1.00 76.00 179 PRO A N 1
ATOM 1408 C CA . PRO A 1 179 ? -0.298 2.662 53.889 1.00 76.00 179 PRO A CA 1
ATOM 1409 C C . PRO A 1 179 ? -0.067 3.044 55.365 1.00 76.00 179 PRO A C 1
ATOM 1411 O O . PRO A 1 179 ? 0.988 2.767 55.929 1.00 76.00 179 PRO A O 1
ATOM 1414 N N . GLU A 1 180 ? -1.031 3.687 56.014 1.00 73.00 180 GLU A N 1
ATOM 1415 C CA . GLU A 1 180 ? -0.907 4.123 57.401 1.00 73.00 180 GLU A CA 1
ATOM 1416 C C . GLU A 1 180 ? -1.239 2.962 58.347 1.00 73.00 180 GLU A C 1
ATOM 1418 O O . GLU A 1 180 ? -2.337 2.415 58.305 1.00 73.00 180 GLU A O 1
ATOM 1423 N N . GLY A 1 181 ? -0.292 2.559 59.197 1.00 75.44 181 GLY A N 1
ATOM 1424 C CA . GLY A 1 181 ? -0.471 1.455 60.146 1.00 75.44 181 GLY A CA 1
ATOM 1425 C C . GLY A 1 181 ? -0.049 0.077 59.616 1.00 75.44 181 GLY A C 1
ATOM 1426 O O . GLY A 1 181 ? 0.735 -0.046 58.678 1.00 75.44 181 GLY A O 1
ATOM 1427 N N . GLY A 1 182 ? -0.510 -0.985 60.285 1.00 87.25 182 GLY A N 1
ATOM 1428 C CA . GLY A 1 182 ? -0.116 -2.364 59.979 1.00 87.25 182 GLY A CA 1
ATOM 1429 C C . GLY A 1 182 ? -0.834 -2.942 58.756 1.00 87.25 182 GLY A C 1
ATOM 1430 O O . GLY A 1 182 ? -2.052 -2.811 58.631 1.00 87.25 182 GLY A O 1
ATOM 1431 N N . TYR A 1 183 ? -0.097 -3.663 57.904 1.00 87.56 183 TYR A N 1
ATOM 1432 C CA . TYR A 1 183 ? -0.606 -4.264 56.661 1.00 87.56 183 TYR A CA 1
ATOM 1433 C C . TYR A 1 183 ? -1.900 -5.069 56.852 1.00 87.56 183 TYR A C 1
ATOM 1435 O O . TYR A 1 183 ? -2.868 -4.853 56.131 1.00 87.56 183 TYR A O 1
ATOM 1443 N N . ALA A 1 184 ? -1.944 -5.950 57.858 1.00 88.31 184 ALA A N 1
ATOM 1444 C CA . ALA A 1 184 ? -3.108 -6.798 58.117 1.00 88.31 184 ALA A CA 1
ATOM 1445 C C . ALA A 1 184 ? -4.382 -5.985 58.407 1.00 88.31 184 ALA A C 1
ATOM 1447 O O . ALA A 1 184 ? -5.470 -6.358 57.975 1.00 88.31 184 ALA A O 1
ATOM 1448 N N . ASN A 1 185 ? -4.254 -4.847 59.100 1.00 87.50 185 ASN A N 1
ATOM 1449 C CA . ASN A 1 185 ? -5.396 -3.977 59.363 1.00 87.50 185 ASN A CA 1
ATOM 1450 C C . ASN A 1 185 ? -5.836 -3.231 58.097 1.00 87.50 185 ASN A C 1
ATOM 1452 O O . ASN A 1 185 ? -7.031 -3.110 57.847 1.00 87.50 185 ASN A O 1
ATOM 1456 N N . ASN A 1 186 ? -4.886 -2.774 57.281 1.00 88.88 186 ASN A N 1
ATOM 1457 C CA . ASN A 1 186 ? -5.186 -2.056 56.042 1.00 88.88 186 ASN A CA 1
ATOM 1458 C C . ASN A 1 186 ? -5.828 -2.959 54.990 1.00 88.88 186 ASN A C 1
ATOM 1460 O O . ASN A 1 186 ? -6.765 -2.523 54.330 1.00 88.88 186 ASN A O 1
ATOM 1464 N N . ALA A 1 187 ? -5.390 -4.216 54.890 1.00 89.81 187 ALA A N 1
ATOM 1465 C CA . ALA A 1 187 ? -6.023 -5.217 54.036 1.00 89.81 187 ALA A CA 1
ATOM 1466 C C . ALA A 1 187 ? -7.489 -5.442 54.442 1.00 89.81 187 ALA A C 1
ATOM 1468 O O . ALA A 1 187 ? -8.383 -5.248 53.623 1.00 89.81 187 ALA A O 1
ATOM 1469 N N . ARG A 1 188 ? -7.746 -5.711 55.732 1.00 90.12 188 ARG A N 1
ATOM 1470 C CA . ARG A 1 188 ? -9.109 -5.878 56.268 1.00 90.12 188 ARG A CA 1
ATOM 1471 C C . ARG A 1 188 ? -9.987 -4.642 56.039 1.00 90.12 188 ARG A C 1
ATOM 1473 O O . ARG A 1 188 ? -11.171 -4.767 55.748 1.00 90.12 188 ARG A O 1
ATOM 1480 N N . LEU A 1 189 ? -9.427 -3.439 56.203 1.00 90.81 189 LEU A N 1
ATOM 1481 C CA . LEU A 1 189 ? -10.154 -2.189 55.968 1.00 90.81 189 LEU A CA 1
ATOM 1482 C C . LEU A 1 189 ? -10.457 -1.972 54.483 1.00 90.81 189 LEU A C 1
ATOM 1484 O O . LEU A 1 189 ? -11.550 -1.516 54.172 1.00 90.81 189 LEU A O 1
ATOM 1488 N N . AL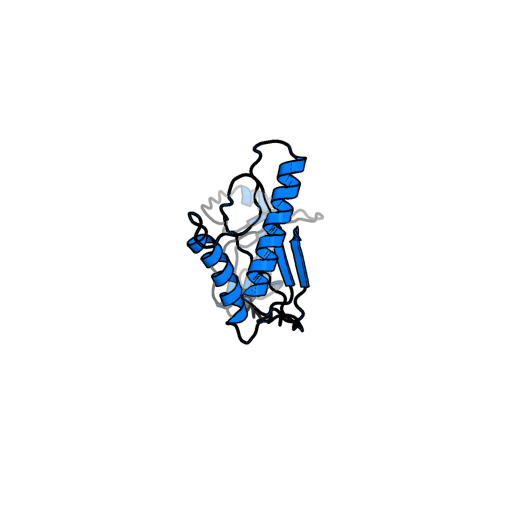A A 1 190 ? -9.520 -2.264 53.580 1.00 91.19 190 ALA A N 1
ATOM 1489 C CA . ALA A 1 190 ? -9.736 -2.136 52.140 1.00 91.19 190 ALA A CA 1
ATOM 1490 C C . ALA A 1 190 ? -10.848 -3.078 51.658 1.00 91.19 190 ALA A C 1
ATOM 1492 O O . ALA A 1 190 ? -11.769 -2.624 50.982 1.00 91.19 190 ALA A O 1
ATOM 1493 N N . GLU A 1 191 ? -10.790 -4.343 52.080 1.00 92.25 191 GLU A N 1
ATOM 1494 C CA . GLU A 1 191 ? -11.787 -5.372 51.772 1.00 92.25 191 GLU A CA 1
ATOM 1495 C C . GLU A 1 191 ? -13.170 -4.973 52.304 1.00 92.25 191 GLU A C 1
ATOM 1497 O O . GLU A 1 191 ? -14.098 -4.774 51.522 1.00 92.25 191 GLU A O 1
ATOM 1502 N N . GLY A 1 192 ? -13.289 -4.693 53.607 1.00 92.75 192 GLY A N 1
ATOM 1503 C CA . GLY A 1 192 ? -14.575 -4.323 54.207 1.00 92.75 192 GLY A CA 1
ATOM 1504 C C . GLY A 1 192 ? -15.171 -3.021 53.653 1.00 92.75 192 GLY A C 1
ATOM 1505 O O . GLY A 1 192 ? -16.389 -2.861 53.607 1.00 92.75 192 GLY A O 1
ATOM 1506 N N . ARG A 1 193 ? -14.342 -2.073 53.193 1.00 93.62 193 ARG A N 1
ATOM 1507 C CA . ARG A 1 193 ? -14.819 -0.848 52.521 1.00 93.62 193 ARG A CA 1
ATOM 1508 C C . ARG A 1 193 ? -15.333 -1.123 51.113 1.00 93.62 193 ARG A C 1
ATOM 1510 O O . ARG A 1 193 ? -16.296 -0.485 50.691 1.00 93.62 193 ARG A O 1
ATOM 1517 N N . ALA A 1 194 ? -14.704 -2.041 50.387 1.00 93.75 194 ALA A N 1
ATOM 1518 C CA . ALA A 1 194 ? -15.166 -2.437 49.066 1.00 93.75 194 ALA A CA 1
ATOM 1519 C C . ALA A 1 194 ? -16.464 -3.260 49.145 1.00 93.75 194 ALA A C 1
ATOM 1521 O O . ALA A 1 194 ? -17.382 -3.006 48.369 1.00 93.75 194 ALA A O 1
ATOM 1522 N N . GLU A 1 195 ? -16.599 -4.139 50.143 1.00 94.06 195 GLU A N 1
ATOM 1523 C CA . GLU A 1 195 ? -17.854 -4.842 50.458 1.00 94.06 195 GLU A CA 1
ATOM 1524 C C . GLU A 1 195 ? -18.982 -3.878 50.850 1.00 94.06 195 GLU A C 1
ATOM 1526 O O . GLU A 1 195 ? -20.114 -4.001 50.372 1.00 94.06 195 GLU A O 1
ATOM 1531 N N . ALA A 1 196 ? -18.676 -2.875 51.681 1.00 93.62 196 ALA A N 1
ATOM 1532 C CA . ALA A 1 196 ? -19.638 -1.839 52.046 1.00 93.62 196 ALA A CA 1
ATOM 1533 C C . ALA A 1 196 ? -20.085 -1.032 50.820 1.00 93.62 196 ALA A C 1
ATOM 1535 O O . ALA A 1 196 ? -21.264 -0.691 50.699 1.00 93.62 196 ALA A O 1
ATOM 1536 N N . LEU A 1 197 ? -19.168 -0.752 49.886 1.00 94.44 197 LEU A N 1
ATOM 1537 C CA . LEU A 1 197 ? -19.501 -0.078 48.635 1.00 94.44 197 LEU A CA 1
ATOM 1538 C C . LEU A 1 197 ? -20.374 -0.938 47.728 1.00 94.44 197 LEU A C 1
ATOM 1540 O O . LEU A 1 197 ? -21.339 -0.416 47.171 1.00 94.44 197 LEU A O 1
ATOM 1544 N N . LEU A 1 198 ? -20.082 -2.234 47.616 1.00 93.31 198 LEU A N 1
ATOM 1545 C CA . LEU A 1 198 ? -20.930 -3.156 46.868 1.00 93.31 198 LEU A CA 1
ATOM 1546 C C . LEU A 1 198 ? -22.354 -3.157 47.430 1.00 93.31 198 LEU A C 1
ATOM 1548 O O . LEU A 1 198 ? -23.299 -2.868 46.698 1.00 93.31 198 LEU A O 1
ATOM 1552 N N . SER A 1 199 ? -22.481 -3.341 48.744 1.00 92.94 199 SER A N 1
ATOM 1553 C CA . SER A 1 199 ? -23.769 -3.350 49.449 1.00 92.94 199 SER A CA 1
ATOM 1554 C C . SER A 1 199 ? -24.535 -2.032 49.275 1.00 92.94 199 SER A C 1
ATOM 1556 O O . SER A 1 199 ? -25.747 -2.020 49.054 1.00 92.94 199 SER A O 1
ATOM 1558 N N . TYR A 1 200 ? -23.833 -0.894 49.341 1.00 93.12 200 TYR A N 1
ATOM 1559 C CA . TYR A 1 200 ? -24.431 0.421 49.111 1.00 93.12 200 TYR A CA 1
ATOM 1560 C C . TYR A 1 200 ? -24.998 0.539 47.694 1.00 93.12 200 TYR A C 1
ATOM 1562 O O . TYR A 1 200 ? -26.133 0.978 47.512 1.00 93.12 200 TYR A O 1
ATOM 1570 N N . VAL A 1 201 ? -24.235 0.122 46.686 1.00 92.75 201 VAL A N 1
ATOM 1571 C CA . VAL A 1 201 ? -24.646 0.200 45.282 1.00 92.75 201 VAL A CA 1
ATOM 1572 C C . VAL A 1 201 ? -25.812 -0.751 44.980 1.00 92.75 201 VAL A C 1
ATOM 1574 O O . VAL A 1 201 ? -26.751 -0.345 44.294 1.00 92.75 201 VAL A O 1
ATOM 1577 N N . GLU A 1 202 ? -25.809 -1.963 45.539 1.00 92.44 202 GLU A N 1
ATOM 1578 C CA . GLU A 1 202 ? -26.914 -2.929 45.432 1.00 92.44 202 GLU A CA 1
ATOM 1579 C C . GLU A 1 202 ? -28.206 -2.425 46.085 1.00 92.44 202 GLU A C 1
ATOM 1581 O O . GLU A 1 202 ? -29.297 -2.675 45.578 1.00 92.44 202 GLU A O 1
ATOM 1586 N N . SER A 1 203 ? -28.109 -1.644 47.166 1.00 92.75 203 SER A N 1
ATOM 1587 C CA . SER A 1 203 ? -29.293 -1.042 47.793 1.00 92.75 203 SER A CA 1
ATOM 1588 C C . SER A 1 203 ? -29.977 0.020 46.918 1.00 92.75 203 SER A C 1
ATOM 1590 O O . SER A 1 203 ? -31.170 0.281 47.072 1.00 92.75 203 SER A O 1
ATOM 1592 N N . LEU A 1 204 ? -29.231 0.638 45.995 1.00 91.19 204 LEU A N 1
ATOM 1593 C CA . LEU A 1 204 ? -29.722 1.710 45.125 1.00 91.19 204 LEU A CA 1
ATOM 1594 C C . LEU A 1 204 ? -30.213 1.207 43.769 1.00 91.19 204 LEU A C 1
ATOM 1596 O O . LEU A 1 204 ? -31.044 1.858 43.128 1.00 91.19 204 LEU A O 1
ATOM 1600 N N . TYR A 1 205 ? -29.674 0.088 43.296 1.00 91.25 205 TYR A N 1
ATOM 1601 C CA . TYR A 1 205 ? -29.901 -0.382 41.943 1.00 91.25 205 TYR A CA 1
ATOM 1602 C C . TYR A 1 205 ? -30.100 -1.896 41.912 1.00 91.25 205 TYR A C 1
ATOM 1604 O O . TYR A 1 205 ? -29.265 -2.656 42.381 1.00 91.25 205 TYR A O 1
ATOM 1612 N N . ASP A 1 206 ? -31.173 -2.329 41.251 1.00 89.94 206 ASP A N 1
ATOM 1613 C CA . ASP A 1 206 ? -31.332 -3.730 40.866 1.00 89.94 206 ASP A CA 1
ATOM 1614 C C . ASP A 1 206 ? -30.455 -4.056 39.646 1.00 89.94 206 ASP A C 1
ATOM 1616 O O . ASP A 1 206 ? -30.628 -3.460 38.574 1.00 89.94 206 ASP A O 1
ATOM 1620 N N . PHE A 1 207 ? -29.519 -4.986 39.822 1.00 88.94 207 PHE A N 1
ATOM 1621 C CA . PHE A 1 207 ? -28.618 -5.478 38.781 1.00 88.94 207 PHE A CA 1
ATOM 1622 C C . PHE A 1 207 ? -29.030 -6.847 38.214 1.00 88.94 207 PHE A C 1
ATOM 1624 O O . PHE A 1 207 ? -28.315 -7.404 37.377 1.00 88.94 207 PHE A O 1
ATOM 1631 N N . GLY A 1 208 ? -30.174 -7.397 38.634 1.00 88.06 208 GLY A N 1
ATOM 1632 C CA . GLY A 1 208 ? -30.661 -8.698 38.188 1.00 88.06 208 GLY A CA 1
ATOM 1633 C C . GLY A 1 208 ? -29.634 -9.811 38.413 1.00 88.06 208 GLY A C 1
ATOM 1634 O O . GLY A 1 208 ? -29.143 -10.006 39.518 1.00 88.06 208 GLY A O 1
ATOM 1635 N N . ASN A 1 209 ? -29.283 -10.531 37.344 1.00 87.50 209 ASN A N 1
ATOM 1636 C CA . ASN A 1 209 ? -28.344 -11.660 37.390 1.00 87.50 209 ASN A CA 1
ATOM 1637 C C . ASN A 1 209 ? -26.875 -11.254 37.157 1.00 87.50 209 ASN A C 1
ATOM 1639 O O . ASN A 1 209 ? -26.060 -12.103 36.784 1.00 87.50 209 ASN A O 1
ATOM 1643 N N . ALA A 1 210 ? -26.529 -9.969 37.287 1.00 91.25 210 ALA A N 1
ATOM 1644 C CA . ALA A 1 210 ? -25.149 -9.532 37.112 1.00 91.25 210 ALA A CA 1
ATOM 1645 C C . ALA A 1 210 ? -24.239 -10.174 38.169 1.00 91.25 210 ALA A C 1
ATOM 1647 O O . ALA A 1 210 ? -24.570 -10.237 39.351 1.00 91.25 210 ALA A O 1
ATOM 1648 N N . ARG A 1 211 ? -23.060 -10.634 37.744 1.00 92.94 211 ARG A N 1
ATOM 1649 C CA . ARG A 1 211 ? -22.060 -11.173 38.668 1.00 92.94 211 ARG A CA 1
ATOM 1650 C C . ARG A 1 211 ? -21.388 -10.037 39.437 1.00 92.94 211 ARG A C 1
ATOM 1652 O O . ARG A 1 211 ? -20.784 -9.167 38.812 1.00 92.94 211 ARG A O 1
ATOM 1659 N N . MET A 1 212 ? -21.415 -10.111 40.763 1.00 92.31 212 MET A N 1
ATOM 1660 C CA . MET A 1 212 ? -20.746 -9.153 41.645 1.00 92.31 212 MET A CA 1
ATOM 1661 C C . MET A 1 212 ? -19.457 -9.735 42.213 1.00 92.31 212 MET A C 1
ATOM 1663 O O . MET A 1 212 ? -19.443 -10.886 42.654 1.00 92.31 212 MET A O 1
ATOM 1667 N N . THR A 1 213 ? -18.373 -8.963 42.190 1.00 93.12 213 THR A N 1
ATOM 1668 C CA . THR A 1 213 ? -17.099 -9.341 42.819 1.00 93.12 213 THR A CA 1
ATOM 1669 C C . THR A 1 213 ? -16.461 -8.161 43.542 1.00 93.12 213 THR A C 1
ATOM 1671 O O . THR A 1 213 ? -16.597 -7.009 43.126 1.00 93.12 213 THR A O 1
ATOM 1674 N N . VAL A 1 214 ? -15.749 -8.470 44.623 1.00 91.19 214 VAL A N 1
ATOM 1675 C CA . VAL A 1 214 ? -14.921 -7.528 45.377 1.00 91.19 214 VAL A CA 1
ATOM 1676 C C . VAL A 1 214 ? -13.481 -8.029 45.323 1.00 91.19 214 VAL A C 1
ATOM 1678 O O . VAL A 1 214 ? -13.256 -9.214 45.563 1.00 91.19 214 VAL A O 1
ATOM 1681 N N . ASP A 1 215 ? -12.547 -7.142 44.973 1.00 82.19 215 ASP A N 1
ATOM 1682 C CA . ASP A 1 215 ? -11.114 -7.423 44.787 1.00 82.19 215 ASP A CA 1
ATOM 1683 C C . ASP A 1 215 ? -10.204 -6.414 45.520 1.00 82.19 215 ASP A C 1
ATOM 1685 O O . ASP A 1 215 ? -10.673 -5.311 45.898 1.00 82.19 215 ASP A O 1
#

Secondary structure (DSSP, 8-state):
-EEEEEEEEETTEEEEPPPEEEE-HHHHHHHHHS-----SS-S-EEEE--TTS-------------GGGGEEEEEEEEESS--GGGGGGSSEEEEEEEE-------------PPP--SS--------------TT-----TTSTTHHHHHHHHHHHHHHHHT-TT----EEEE-----S-S-HHHHHHHHHHHHHHHHHHHHHH---TTPEEEE-

Solvent-accessible surface area (backbone atoms only — not comparable to full-atom values): 13558 Å² total; per-residue (Å²): 94,41,37,39,34,40,30,42,35,35,91,93,46,76,42,81,46,61,32,38,37,39,20,48,72,73,56,36,58,54,53,72,70,50,88,74,86,65,89,71,81,69,76,58,45,79,46,70,58,56,88,99,58,91,84,87,79,93,82,87,86,86,76,85,88,54,82,67,52,39,62,19,38,33,31,37,22,50,28,68,81,74,63,60,72,66,24,74,78,39,67,70,44,81,74,51,78,43,77,66,70,78,82,83,82,76,86,75,88,83,82,79,80,76,82,84,69,94,69,86,85,81,88,87,86,85,87,67,73,77,58,58,61,89,99,51,41,71,82,46,60,84,38,84,64,16,54,62,28,53,46,52,55,50,52,57,53,48,63,47,69,71,32,94,89,55,77,73,61,62,50,78,3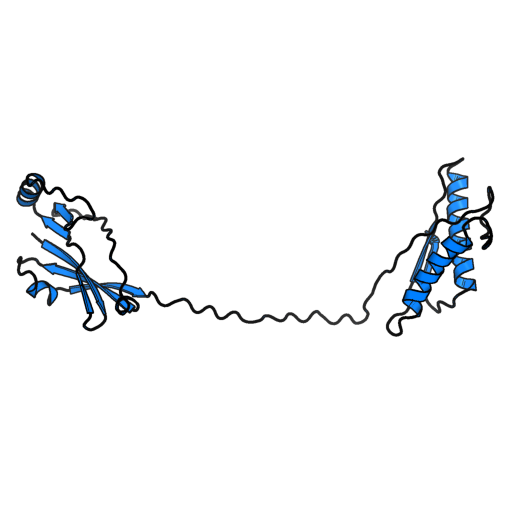8,76,39,77,56,70,87,73,75,58,66,74,60,32,52,54,46,12,52,47,32,23,51,39,50,50,55,54,53,54,74,75,43,91,57,82,86,35,49,77,49,72,86

Mean predicted aligned error: 15.6 Å

Foldseek 3Di:
DKKKWKWKDAVPDIDTDQIEAEDEPVVVVVVVPPPDDDDDDDSHHYDYDDPPDDDDDDDDDDDDDDPSSQWIWIKMFIDPPPPPPVSVVDRIGTDGIHHNDPPDDDDDDDDDDDDDDPDDDDDDDDDFDADDDPLDQAGDCPPDCNVVRVVRVVVSVCVQVVDPRHAAQADEFEFFFDPPDDPVSRVVSRQSNSVNVVVVVVVVDDRDNHHYYYD

Radius of gyration: 46.0 Å; Cα contacts (8 Å, |Δi|>4): 262; chains: 1; bounding box: 76×33×112 Å

Sequence (215 aa):
SLVCTPLIESGDSLRALPPIILNGKTRHILYERLERTTGGQPSEYEYRRRNGEEQWIDYQIYTPYADWMKKSEVSIVLDECGCGWEALQSNKSPLFALNFEPVVLQPVLAYVTPQAEAVKARTAAGSAYLDFPVNQTDIRPDYRNNPAELGKIRKGIEAVRGNKYATITAVSIKGYASPEGGYANNARLAEGRAEALLSYVESLYDFGNARMTVD

Nearest PDB structures (foldseek):
  7rjj-assembly2_B  TM=7.186E-01  e=2.013E-02  Klebsiella pneumoniae subsp. pneumoniae
  4rha-assembly2_A  TM=8.123E-01  e=7.198E-02  Salmonella enterica subsp. enterica serovar Typhimurium str. 14028S
  4erh-assembly2_B  TM=7.604E-01  e=1.277E-01  Salmonella enterica subsp. enterica serovar Typhimurium str. 14028S
  5nhx-assembly1_A  TM=7.553E-01  e=1.872E-01  Klebsiella pneumoniae
  9hmf-assembly1_M  TM=8.264E-01  e=1.533E+00  Campylobacter jejuni